Protein AF-A0A929Y495-F1 (afdb_monomer_lite)

Sequence (264 aa):
VLLEKIEQAVKLIRSKGIGIYFCTQNPADIPPQVLAQLSNRVEHGLRAYTPAEQKAVKAAAEAFRENPSFDTRTTILNLGVGEAVVSFLGEDGIPQIAQKIKVLPPQSSFTAATEEDRLSAAKNSLLYQKYITPVDPDSAYEFLERMGLEKSKQQEELEREKAAQKQQEAEEKVRAAEEKRLEAQRQKAEEKARQAAERELQKEKTAKDRANARAIKSVGNSAAGTIGRELGKAAGSSFGTFGKRLGGNVGASLARGILGTLFK

pLDDT: mean 77.6, std 20.88, range [29.47, 96.31]

Radius of gyration: 52.97 Å; chains: 1; bounding box: 92×70×146 Å

Structure (mmCIF, N/CA/C/O backbone):
data_AF-A0A929Y495-F1
#
_entry.id   AF-A0A929Y495-F1
#
loop_
_atom_site.group_PDB
_atom_site.id
_atom_site.type_symbol
_atom_site.label_atom_id
_atom_site.label_alt_id
_atom_site.label_comp_id
_atom_site.label_asym_id
_atom_site.label_entity_id
_atom_site.label_seq_id
_atom_site.pdbx_PDB_ins_code
_atom_site.Cartn_x
_atom_site.Cartn_y
_atom_site.Cartn_z
_atom_site.occupancy
_atom_site.B_iso_or_equiv
_atom_site.auth_seq_id
_atom_site.auth_comp_id
_atom_site.auth_asym_id
_atom_site.auth_atom_id
_atom_site.pdbx_PDB_model_num
ATOM 1 N N . VAL A 1 1 ? 4.329 -8.466 11.800 1.00 77.19 1 VAL A N 1
ATOM 2 C CA . VAL A 1 1 ? 2.967 -7.877 11.837 1.00 77.19 1 VAL A CA 1
ATOM 3 C C . VAL A 1 1 ? 2.633 -7.003 10.626 1.00 77.19 1 VAL A C 1
ATOM 5 O O . VAL A 1 1 ? 1.749 -7.392 9.880 1.00 77.19 1 VAL A O 1
ATOM 8 N N . LEU A 1 2 ? 3.270 -5.840 10.388 1.00 81.94 2 LEU A N 1
ATOM 9 C CA . LEU A 1 2 ? 2.890 -4.981 9.241 1.00 81.94 2 LEU A CA 1
ATOM 10 C C . LEU A 1 2 ? 3.215 -5.627 7.885 1.00 81.94 2 LEU A C 1
ATOM 12 O O . LEU A 1 2 ? 2.344 -5.704 7.025 1.00 81.94 2 LEU A O 1
ATOM 16 N N . LEU A 1 3 ? 4.442 -6.133 7.724 1.00 80.44 3 LEU A N 1
ATOM 17 C CA . LEU A 1 3 ? 4.891 -6.772 6.482 1.00 80.44 3 LEU A CA 1
ATOM 18 C C . LEU A 1 3 ? 3.999 -7.969 6.100 1.00 80.44 3 LEU A C 1
ATOM 20 O O . LEU A 1 3 ? 3.525 -8.058 4.975 1.00 80.44 3 LEU A O 1
ATOM 24 N N . GLU A 1 4 ? 3.680 -8.824 7.075 1.00 85.44 4 GLU A N 1
ATOM 25 C CA . GLU A 1 4 ? 2.782 -9.978 6.905 1.00 85.44 4 GLU A CA 1
ATOM 26 C C . GLU A 1 4 ? 1.374 -9.556 6.467 1.00 85.44 4 GLU A C 1
ATOM 28 O O . GLU A 1 4 ? 0.773 -10.191 5.602 1.00 85.44 4 GLU A O 1
ATOM 33 N N . LYS A 1 5 ? 0.846 -8.455 7.021 1.00 84.19 5 LYS A N 1
ATOM 34 C CA . LYS A 1 5 ? -0.453 -7.908 6.608 1.00 84.19 5 LYS A CA 1
ATOM 35 C C . LYS A 1 5 ? -0.418 -7.371 5.178 1.00 84.19 5 LYS A C 1
ATOM 37 O O . LYS A 1 5 ? -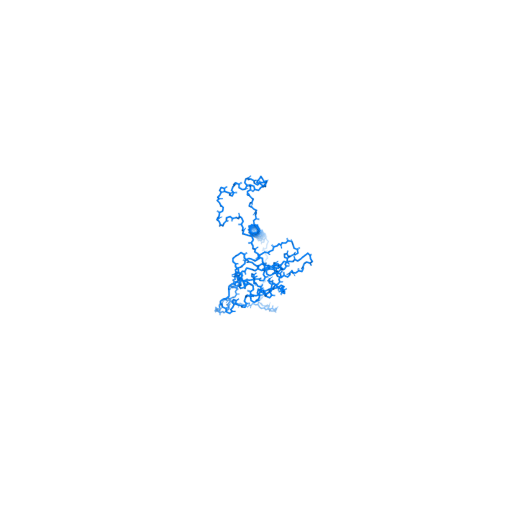1.386 -7.572 4.450 1.00 84.19 5 LYS A O 1
ATOM 42 N N . ILE A 1 6 ? 0.674 -6.723 4.765 1.00 81.88 6 ILE A N 1
ATOM 43 C CA . ILE A 1 6 ? 0.858 -6.254 3.381 1.00 81.88 6 ILE A CA 1
ATOM 44 C C . ILE A 1 6 ? 0.903 -7.451 2.426 1.00 81.88 6 ILE A C 1
ATOM 46 O O . ILE A 1 6 ? 0.181 -7.465 1.432 1.00 81.88 6 ILE A O 1
ATOM 50 N N . GLU A 1 7 ? 1.676 -8.488 2.749 1.00 83.75 7 GLU A N 1
ATOM 51 C CA . GLU A 1 7 ? 1.724 -9.719 1.952 1.00 83.75 7 GLU A CA 1
ATOM 52 C C . GLU A 1 7 ? 0.348 -10.388 1.836 1.00 83.75 7 GLU A C 1
ATOM 54 O O . GLU A 1 7 ? -0.057 -10.810 0.750 1.00 83.75 7 GLU A O 1
ATOM 59 N N . GLN A 1 8 ? -0.393 -10.470 2.944 1.00 84.44 8 GLN A N 1
ATOM 60 C CA . GLN A 1 8 ? -1.742 -11.027 2.957 1.00 84.44 8 GLN A CA 1
ATOM 61 C C . GLN A 1 8 ? -2.707 -10.185 2.112 1.00 84.44 8 GLN A C 1
ATOM 63 O O . GLN A 1 8 ? -3.488 -10.743 1.340 1.00 84.44 8 GLN A O 1
ATOM 68 N N . ALA A 1 9 ? -2.633 -8.855 2.211 1.00 83.75 9 ALA A N 1
ATOM 69 C CA . ALA A 1 9 ? -3.447 -7.952 1.408 1.00 83.75 9 ALA A CA 1
ATOM 70 C C . ALA A 1 9 ? -3.174 -8.146 -0.090 1.00 83.75 9 ALA A C 1
ATOM 72 O O . ALA A 1 9 ? -4.116 -8.380 -0.844 1.00 83.75 9 ALA A O 1
ATOM 73 N N . VAL A 1 10 ? -1.902 -8.158 -0.509 1.00 84.44 10 VAL A N 1
ATOM 74 C CA . VAL A 1 10 ? -1.503 -8.339 -1.918 1.00 84.44 10 VAL A CA 1
ATOM 75 C C . VAL A 1 10 ? -2.006 -9.666 -2.500 1.00 84.44 10 VAL A C 1
ATOM 77 O O . VAL A 1 10 ? -2.405 -9.720 -3.662 1.00 84.44 10 VAL A O 1
ATOM 80 N N . LYS A 1 11 ? -2.066 -10.735 -1.699 1.00 81.50 11 LYS A N 1
ATOM 81 C CA . LYS A 1 11 ? -2.622 -12.025 -2.144 1.00 81.50 11 LYS A CA 1
ATOM 82 C C . LYS A 1 11 ? -4.143 -11.990 -2.334 1.00 81.50 11 LYS A C 1
ATOM 84 O O . LYS A 1 11 ? -4.659 -12.614 -3.258 1.00 81.50 11 LYS A O 1
ATOM 89 N N . LEU A 1 12 ? -4.874 -11.279 -1.475 1.00 83.75 12 LEU A N 1
ATOM 90 C CA . LEU A 1 12 ? -6.343 -11.295 -1.467 1.00 83.75 12 LEU A CA 1
ATOM 91 C C . LEU A 1 12 ? -6.966 -10.377 -2.531 1.00 83.75 12 LEU A C 1
ATOM 93 O O . LEU A 1 12 ? -7.969 -10.739 -3.154 1.00 83.75 12 LEU A O 1
ATOM 97 N N . ILE A 1 13 ? -6.366 -9.210 -2.766 1.00 84.56 13 ILE A N 1
ATOM 98 C CA . ILE A 1 13 ? -6.897 -8.150 -3.644 1.00 84.56 13 ILE A CA 1
ATOM 99 C C . ILE A 1 13 ? -7.088 -8.563 -5.104 1.00 84.56 13 ILE A C 1
ATOM 101 O O . ILE A 1 13 ? -7.997 -8.049 -5.757 1.00 84.56 13 ILE A O 1
ATOM 105 N N . ARG A 1 14 ? -6.291 -9.512 -5.622 1.00 76.31 14 ARG A N 1
ATOM 106 C CA . ARG A 1 14 ? -6.354 -9.915 -7.036 1.00 76.31 14 ARG A CA 1
ATOM 107 C C . ARG A 1 14 ? -7.740 -10.452 -7.398 1.00 76.31 14 ARG A C 1
ATOM 109 O O . ARG A 1 14 ? -8.254 -10.168 -8.471 1.00 76.31 14 ARG A O 1
ATOM 116 N N . SER A 1 15 ? -8.375 -11.161 -6.465 1.00 80.94 15 SER A N 1
ATOM 117 C CA . SER A 1 15 ? -9.733 -11.703 -6.614 1.00 80.94 15 SER A CA 1
ATOM 118 C C . SER A 1 15 ? -10.851 -10.661 -6.472 1.00 80.94 15 SER A C 1
ATOM 120 O O . SER A 1 15 ? -12.016 -10.972 -6.706 1.00 80.94 15 SER A O 1
ATOM 122 N N . LYS A 1 16 ? -10.517 -9.434 -6.054 1.00 85.62 16 LYS A N 1
ATOM 123 C CA . LYS A 1 16 ? -11.471 -8.357 -5.748 1.00 85.62 16 LYS A CA 1
ATOM 124 C C . LYS A 1 16 ? -11.493 -7.247 -6.798 1.00 85.62 16 LYS A C 1
ATOM 126 O O . LYS A 1 16 ? -12.216 -6.277 -6.616 1.00 85.62 16 LYS A O 1
ATOM 131 N N . GLY A 1 17 ? -10.715 -7.379 -7.877 1.00 83.44 17 GLY A N 1
ATOM 132 C CA . GLY A 1 17 ? -10.637 -6.364 -8.933 1.00 83.44 17 GLY A CA 1
ATOM 133 C C . GLY A 1 17 ? -9.934 -5.074 -8.500 1.00 83.44 17 GLY A C 1
ATOM 134 O O . GLY A 1 17 ? -10.169 -4.025 -9.088 1.00 83.44 17 GLY A O 1
ATOM 135 N N . ILE A 1 18 ? -9.089 -5.135 -7.465 1.00 87.19 18 ILE A N 1
ATOM 136 C CA . ILE A 1 18 ? -8.342 -3.983 -6.949 1.00 87.19 18 ILE A CA 1
ATOM 137 C C . ILE A 1 18 ? -6.917 -4.024 -7.512 1.00 87.19 18 ILE A C 1
ATOM 139 O O . ILE A 1 18 ? -6.210 -5.018 -7.340 1.00 87.19 18 ILE A O 1
ATOM 143 N N . GLY A 1 19 ? -6.492 -2.937 -8.162 1.00 86.38 19 GLY A N 1
ATOM 144 C CA . GLY A 1 19 ? -5.114 -2.745 -8.620 1.00 86.38 19 GLY A CA 1
ATOM 145 C C . GLY A 1 19 ? -4.241 -2.101 -7.542 1.00 86.38 19 GLY A C 1
ATOM 146 O O . GLY A 1 19 ? -4.662 -1.139 -6.904 1.00 86.38 19 GLY A O 1
ATOM 147 N N . ILE A 1 20 ? -3.022 -2.614 -7.352 1.00 87.38 20 ILE A N 1
ATOM 148 C CA . ILE A 1 20 ? -2.002 -2.001 -6.489 1.00 87.38 20 ILE A CA 1
ATOM 149 C C . ILE A 1 20 ? -0.756 -1.694 -7.308 1.00 87.38 20 ILE A C 1
ATOM 151 O O . ILE A 1 20 ? -0.296 -2.523 -8.093 1.00 87.38 20 ILE A O 1
ATOM 155 N N . TYR A 1 21 ? -0.200 -0.510 -7.065 1.00 90.50 21 TYR A N 1
ATOM 156 C CA . TYR A 1 21 ? 1.034 -0.026 -7.664 1.00 90.50 21 TYR A CA 1
ATOM 157 C C . TYR A 1 21 ? 2.022 0.290 -6.544 1.00 90.50 21 TYR A C 1
ATOM 159 O O . TYR A 1 21 ? 1.702 1.048 -5.628 1.00 90.50 21 TYR A O 1
ATOM 167 N N . PHE A 1 22 ? 3.213 -0.299 -6.614 1.00 90.38 22 PHE A N 1
ATOM 168 C CA . PHE A 1 22 ? 4.321 0.036 -5.726 1.00 90.38 22 PHE A CA 1
ATOM 169 C C . PHE A 1 22 ? 5.281 0.954 -6.477 1.00 90.38 22 PHE A C 1
ATOM 171 O O . PHE A 1 22 ? 5.864 0.549 -7.479 1.00 90.38 22 PHE A O 1
ATOM 178 N N . CYS A 1 23 ? 5.437 2.182 -5.986 1.00 92.00 23 CYS A N 1
ATOM 179 C CA . CYS A 1 23 ? 6.340 3.177 -6.554 1.00 92.00 23 CYS A CA 1
ATOM 180 C C . CYS A 1 23 ? 7.475 3.431 -5.558 1.00 92.00 23 CYS A C 1
ATOM 182 O O . CYS A 1 23 ? 7.245 4.022 -4.505 1.00 92.00 23 CYS A O 1
ATOM 184 N N . THR A 1 24 ? 8.686 2.975 -5.880 1.00 89.88 24 THR A N 1
ATOM 185 C CA . THR A 1 24 ? 9.890 3.171 -5.058 1.00 89.88 24 THR A CA 1
ATOM 186 C C . THR A 1 24 ? 11.088 3.560 -5.927 1.00 89.88 24 THR A C 1
ATOM 188 O O . THR A 1 24 ? 11.110 3.283 -7.123 1.00 89.88 24 THR A O 1
ATOM 191 N N . GLN A 1 25 ? 12.076 4.214 -5.313 1.00 86.06 25 GLN A N 1
ATOM 192 C CA . GLN A 1 25 ? 13.385 4.485 -5.908 1.00 86.06 25 GLN A CA 1
ATOM 193 C C . GLN A 1 25 ? 14.343 3.293 -5.786 1.00 86.06 25 GLN A C 1
ATOM 195 O O . GLN A 1 25 ? 15.297 3.198 -6.553 1.00 86.06 25 GLN A O 1
ATOM 200 N N . ASN A 1 26 ? 14.117 2.399 -4.816 1.00 82.44 26 ASN A N 1
ATOM 201 C CA . ASN A 1 26 ? 14.970 1.244 -4.575 1.00 82.44 26 ASN A CA 1
ATOM 202 C C . ASN A 1 26 ? 14.143 -0.048 -4.634 1.00 82.44 26 ASN A C 1
ATOM 204 O O . ASN A 1 26 ? 13.275 -0.254 -3.782 1.00 82.44 26 ASN A O 1
ATOM 208 N N . PRO A 1 27 ? 14.422 -0.967 -5.576 1.00 78.38 27 PRO A N 1
ATOM 209 C CA . PRO A 1 27 ? 13.677 -2.220 -5.681 1.00 78.38 27 PRO A CA 1
ATOM 210 C C . PRO A 1 27 ? 13.784 -3.095 -4.420 1.00 78.38 27 PRO A C 1
ATOM 212 O O . PRO A 1 27 ? 12.907 -3.923 -4.184 1.00 78.38 27 PRO A O 1
ATOM 215 N N . ALA A 1 28 ? 14.812 -2.900 -3.582 1.00 81.06 28 ALA A N 1
ATOM 216 C CA . ALA A 1 28 ? 14.967 -3.617 -2.316 1.00 81.06 28 ALA A CA 1
ATOM 217 C C . ALA A 1 28 ? 13.917 -3.243 -1.250 1.00 81.06 28 ALA A C 1
ATOM 219 O O . ALA A 1 28 ? 13.758 -3.983 -0.279 1.00 81.06 28 ALA A O 1
ATOM 220 N N . ASP A 1 29 ? 13.189 -2.136 -1.425 1.00 84.62 29 ASP A N 1
ATOM 221 C CA . ASP A 1 29 ? 12.143 -1.711 -0.487 1.00 84.62 29 ASP A CA 1
ATOM 222 C C . ASP A 1 29 ? 10.889 -2.599 -0.567 1.00 84.62 29 ASP A C 1
ATOM 224 O O . ASP A 1 29 ? 10.062 -2.605 0.347 1.00 84.62 29 ASP A O 1
ATOM 228 N N . ILE A 1 30 ? 10.730 -3.357 -1.658 1.00 84.88 30 ILE A N 1
ATOM 229 C CA . ILE A 1 30 ? 9.596 -4.258 -1.866 1.00 84.88 30 ILE A CA 1
ATOM 230 C C . ILE A 1 30 ? 10.016 -5.681 -1.470 1.00 84.88 30 ILE A C 1
ATOM 232 O O . ILE A 1 30 ? 10.945 -6.233 -2.064 1.00 84.88 30 ILE A O 1
ATOM 236 N N . PRO A 1 31 ? 9.316 -6.330 -0.519 1.00 84.38 31 PRO A N 1
ATOM 237 C CA . PRO A 1 31 ? 9.623 -7.700 -0.128 1.00 84.38 31 PRO A CA 1
ATOM 238 C C . PRO A 1 31 ? 9.569 -8.667 -1.321 1.00 84.38 31 PRO A C 1
ATOM 240 O O . PRO A 1 31 ? 8.630 -8.584 -2.122 1.00 84.38 31 PRO A O 1
ATOM 243 N N . PRO A 1 32 ? 10.495 -9.639 -1.429 1.00 82.19 32 PRO A N 1
ATOM 244 C CA . PRO A 1 32 ? 10.521 -10.596 -2.538 1.00 82.19 32 PRO A CA 1
ATOM 245 C C . PRO A 1 32 ? 9.198 -11.346 -2.742 1.00 82.19 32 PRO A C 1
ATOM 247 O O . PRO A 1 32 ? 8.791 -11.584 -3.877 1.00 82.19 32 PRO A O 1
ATOM 250 N N . GLN A 1 33 ? 8.488 -11.673 -1.655 1.00 83.81 33 GLN A N 1
ATOM 251 C CA . GLN A 1 33 ? 7.184 -12.340 -1.693 1.00 83.81 33 GLN A CA 1
ATOM 252 C C . GLN A 1 33 ? 6.119 -11.491 -2.395 1.00 83.81 33 GLN A C 1
ATOM 254 O O . GLN A 1 33 ? 5.280 -12.033 -3.111 1.00 83.81 33 GLN A O 1
ATOM 259 N N . VAL A 1 34 ? 6.150 -10.171 -2.191 1.00 86.06 34 VAL A N 1
ATOM 260 C CA . VAL A 1 34 ? 5.256 -9.217 -2.859 1.00 86.06 34 VAL A CA 1
ATOM 261 C C . VAL A 1 34 ? 5.702 -9.030 -4.301 1.00 86.06 34 VAL A C 1
ATOM 263 O O . VAL A 1 34 ? 4.885 -9.139 -5.209 1.00 86.06 34 VAL A O 1
ATOM 266 N N . LEU A 1 35 ? 7.002 -8.830 -4.522 1.00 82.19 35 LEU A N 1
ATOM 267 C CA . LEU A 1 35 ? 7.593 -8.621 -5.841 1.00 82.19 35 LEU A CA 1
ATOM 268 C C . LEU A 1 35 ? 7.303 -9.798 -6.787 1.00 82.19 35 LEU A C 1
ATOM 270 O O . LEU A 1 35 ? 7.035 -9.569 -7.962 1.00 82.19 35 LEU A O 1
ATOM 274 N N . ALA A 1 36 ? 7.264 -11.034 -6.282 1.00 81.19 36 ALA A N 1
ATOM 275 C CA . ALA A 1 36 ? 6.882 -12.228 -7.041 1.00 81.19 36 ALA A CA 1
ATOM 276 C C . ALA A 1 36 ? 5.398 -12.267 -7.463 1.00 81.19 36 ALA A C 1
ATOM 278 O O . ALA A 1 36 ? 5.048 -12.983 -8.397 1.00 81.19 36 ALA A O 1
ATOM 279 N N . GLN A 1 37 ? 4.517 -11.516 -6.793 1.00 83.94 37 GLN A N 1
ATOM 280 C CA . GLN A 1 37 ? 3.094 -11.407 -7.148 1.00 83.94 37 GLN A CA 1
ATOM 281 C C . GLN A 1 37 ? 2.817 -10.281 -8.156 1.00 83.94 37 GLN A C 1
ATOM 283 O O . GLN A 1 37 ? 1.715 -10.205 -8.698 1.00 83.94 37 GLN A O 1
ATOM 288 N N . LEU A 1 38 ? 3.793 -9.401 -8.404 1.00 85.50 38 LEU A N 1
ATOM 289 C CA . LEU A 1 38 ? 3.658 -8.281 -9.331 1.00 85.50 38 LEU A CA 1
ATOM 290 C C . LEU A 1 38 ? 4.007 -8.728 -10.751 1.00 85.50 38 LEU A C 1
ATOM 292 O O . LEU A 1 38 ? 5.164 -9.002 -11.077 1.00 85.50 38 LEU A O 1
ATOM 296 N N . SER A 1 39 ? 2.983 -8.794 -11.595 1.00 84.12 39 SER A N 1
ATOM 297 C CA . SER A 1 39 ? 3.103 -9.269 -12.975 1.00 84.12 39 SER A CA 1
ATOM 298 C C . SER A 1 39 ? 3.511 -8.179 -13.966 1.00 84.12 39 SER A C 1
ATOM 300 O O . SER A 1 39 ? 4.093 -8.480 -15.001 1.00 84.12 39 SER A O 1
ATOM 302 N N . ASN A 1 40 ? 3.185 -6.923 -13.653 1.00 91.25 40 ASN A N 1
ATOM 303 C CA . ASN A 1 40 ? 3.514 -5.757 -14.465 1.00 91.25 40 ASN A CA 1
ATOM 304 C C . ASN A 1 40 ? 4.689 -5.021 -13.827 1.00 91.25 40 ASN A C 1
ATOM 306 O O . ASN A 1 40 ? 4.679 -4.773 -12.619 1.00 91.25 40 ASN A O 1
ATOM 310 N N . ARG A 1 41 ? 5.684 -4.663 -14.636 1.00 91.88 41 ARG A N 1
ATOM 311 C CA . ARG A 1 41 ? 6.923 -4.036 -14.173 1.00 91.88 41 ARG A CA 1
ATOM 312 C C . ARG A 1 41 ? 7.303 -2.866 -15.060 1.00 91.88 41 ARG A C 1
ATOM 314 O O . ARG A 1 41 ? 7.252 -2.967 -16.286 1.00 91.88 41 ARG A O 1
ATOM 321 N N . VAL A 1 42 ? 7.726 -1.788 -14.411 1.00 94.25 42 VAL A N 1
ATOM 322 C CA . VAL A 1 42 ? 8.289 -0.593 -15.035 1.00 94.25 42 VAL A CA 1
ATOM 323 C C . VAL A 1 42 ? 9.533 -0.228 -14.239 1.00 94.25 42 VAL A C 1
ATOM 325 O O . VAL A 1 42 ? 9.421 0.243 -13.112 1.00 94.25 42 VAL A O 1
ATOM 328 N N . GLU A 1 43 ? 10.704 -0.484 -14.811 1.00 93.81 43 GLU A N 1
ATOM 329 C CA . GLU A 1 43 ? 11.990 -0.218 -14.172 1.00 93.81 43 GLU A CA 1
ATOM 330 C C . GLU A 1 43 ? 12.665 0.964 -14.863 1.00 93.81 43 GLU A C 1
ATOM 332 O O . GLU A 1 43 ? 12.971 0.922 -16.059 1.00 93.81 43 GLU A O 1
ATOM 337 N N . HIS A 1 44 ? 12.884 2.034 -14.108 1.00 94.19 44 HIS A N 1
ATOM 338 C CA . HIS A 1 44 ? 13.667 3.174 -14.564 1.00 94.19 44 HIS A CA 1
ATOM 339 C C . HIS A 1 44 ? 15.167 2.918 -14.381 1.00 94.19 44 HIS A C 1
ATOM 341 O O . HIS A 1 44 ? 15.591 1.894 -13.852 1.00 94.19 44 HIS A O 1
ATOM 347 N N . GLY A 1 45 ? 15.995 3.846 -14.859 1.00 92.25 45 GLY A N 1
ATOM 348 C CA . GLY A 1 45 ? 17.441 3.719 -14.723 1.00 92.25 45 GLY A CA 1
ATOM 349 C C . GLY A 1 45 ? 17.882 3.645 -13.266 1.00 92.25 45 GLY A C 1
ATOM 350 O O . GLY A 1 45 ? 17.700 4.602 -12.515 1.00 92.25 45 GLY A O 1
ATOM 351 N N . LEU A 1 46 ? 18.526 2.539 -12.898 1.00 90.44 46 LEU A N 1
ATOM 352 C CA . LEU A 1 46 ? 19.165 2.375 -11.599 1.00 90.44 46 LEU A CA 1
ATOM 353 C C . LEU A 1 46 ? 20.649 2.712 -11.707 1.00 90.44 46 LEU A C 1
ATOM 355 O O . LEU A 1 46 ? 21.340 2.312 -12.648 1.00 90.44 46 LEU A O 1
ATOM 359 N N . ARG A 1 47 ? 21.161 3.430 -10.709 1.00 88.44 47 ARG A N 1
ATOM 360 C CA . ARG A 1 47 ? 22.595 3.681 -10.561 1.00 88.44 47 ARG A CA 1
ATOM 361 C C . ARG A 1 47 ? 23.140 2.743 -9.495 1.00 88.44 47 ARG A C 1
ATOM 363 O O . ARG A 1 47 ? 22.586 2.666 -8.405 1.00 88.44 47 ARG A O 1
ATOM 370 N N . ALA A 1 48 ? 24.204 2.020 -9.829 1.00 87.38 48 ALA A N 1
ATOM 371 C CA . ALA A 1 48 ? 24.841 1.080 -8.920 1.00 87.38 48 ALA A CA 1
ATOM 372 C C . ALA A 1 48 ? 26.333 1.384 -8.793 1.00 87.38 48 ALA A C 1
ATOM 374 O O . ALA A 1 48 ? 27.121 1.076 -9.687 1.00 87.38 48 ALA A O 1
ATOM 375 N N . TYR A 1 49 ? 26.707 1.968 -7.660 1.00 87.88 49 TYR A N 1
ATOM 376 C CA . TYR A 1 49 ? 28.083 2.289 -7.286 1.00 87.88 49 TYR A CA 1
ATOM 377 C C . TYR A 1 49 ? 28.617 1.314 -6.233 1.00 87.88 49 TYR A C 1
ATOM 379 O O . TYR A 1 49 ? 29.817 1.051 -6.179 1.00 87.88 49 TYR A O 1
ATOM 387 N N . THR A 1 50 ? 27.729 0.734 -5.422 1.00 90.88 50 THR A N 1
ATOM 388 C CA . THR A 1 50 ? 28.077 -0.221 -4.365 1.00 90.88 50 THR A CA 1
ATOM 389 C C . THR A 1 50 ? 27.774 -1.672 -4.765 1.00 90.88 50 THR A C 1
ATOM 391 O O . THR A 1 50 ? 26.894 -1.930 -5.593 1.00 90.88 50 THR A O 1
ATOM 394 N N . PRO A 1 51 ? 28.434 -2.674 -4.149 1.00 90.00 51 PRO A N 1
ATOM 395 C CA . PRO A 1 51 ? 28.114 -4.084 -4.388 1.00 90.00 51 PRO A CA 1
ATOM 396 C C . PRO A 1 51 ? 26.662 -4.455 -4.052 1.00 90.00 51 PRO A C 1
ATOM 398 O O . PRO A 1 51 ? 26.093 -5.349 -4.678 1.00 90.00 51 PRO A O 1
ATOM 401 N N . ALA A 1 52 ? 26.057 -3.786 -3.066 1.00 87.56 52 ALA A N 1
ATOM 402 C CA . ALA A 1 52 ? 24.659 -3.999 -2.700 1.00 87.56 52 ALA A CA 1
ATOM 403 C C . ALA A 1 52 ? 23.717 -3.532 -3.821 1.00 87.56 52 ALA A C 1
ATOM 405 O O . ALA A 1 52 ? 22.842 -4.287 -4.241 1.00 87.56 52 ALA A O 1
ATOM 406 N N . GLU A 1 53 ? 23.958 -2.344 -4.376 1.00 88.00 53 GLU A N 1
ATOM 407 C CA . GLU A 1 53 ? 23.185 -1.820 -5.507 1.00 88.00 53 GLU A CA 1
ATOM 408 C C . GLU A 1 53 ? 23.377 -2.671 -6.766 1.00 88.00 53 GLU A C 1
ATOM 410 O O . GLU A 1 53 ? 22.417 -2.941 -7.480 1.00 88.00 53 GLU A O 1
ATOM 415 N N . GLN A 1 54 ? 24.585 -3.182 -7.027 1.00 89.19 54 GLN A N 1
ATOM 416 C CA . GLN A 1 54 ? 24.811 -4.079 -8.167 1.00 89.19 54 GLN A CA 1
ATOM 417 C C . GLN A 1 54 ? 24.004 -5.380 -8.058 1.00 89.19 54 GLN A C 1
ATOM 419 O O . GLN A 1 54 ? 23.514 -5.886 -9.072 1.00 89.19 54 GLN A O 1
ATOM 424 N N . LYS A 1 55 ? 23.846 -5.920 -6.841 1.00 88.44 55 LYS A N 1
ATOM 425 C CA . LYS A 1 55 ? 22.966 -7.071 -6.586 1.00 88.44 55 LYS A CA 1
ATOM 426 C C . LYS A 1 55 ? 21.499 -6.705 -6.796 1.00 88.44 55 LYS A C 1
ATOM 428 O O . LYS A 1 55 ? 20.779 -7.498 -7.391 1.00 88.44 55 LYS A O 1
ATOM 433 N N . ALA A 1 56 ? 21.079 -5.516 -6.364 1.00 86.25 56 ALA A N 1
ATOM 434 C CA . ALA A 1 56 ? 19.717 -5.029 -6.568 1.00 86.25 56 ALA A CA 1
ATOM 435 C C . ALA A 1 56 ? 19.386 -4.870 -8.063 1.00 86.25 56 ALA A C 1
ATOM 437 O O . ALA A 1 56 ? 18.370 -5.385 -8.516 1.00 86.25 56 ALA A O 1
ATOM 438 N N . VAL A 1 57 ? 20.285 -4.268 -8.852 1.00 90.31 57 VAL A N 1
ATOM 439 C CA . VAL A 1 57 ? 20.129 -4.153 -10.314 1.00 90.31 57 VAL A CA 1
ATOM 440 C C . VAL A 1 57 ? 20.065 -5.524 -10.980 1.00 90.31 57 VAL A C 1
ATOM 442 O O . VAL A 1 57 ? 19.254 -5.738 -11.877 1.00 90.31 57 VAL A O 1
ATOM 445 N N . LYS A 1 58 ? 20.906 -6.471 -10.545 1.00 89.81 58 LYS A N 1
ATOM 446 C CA . LYS A 1 58 ? 20.868 -7.844 -11.058 1.00 89.81 58 LYS A CA 1
ATOM 447 C C . LYS A 1 58 ? 19.514 -8.505 -10.772 1.00 89.81 58 LYS A C 1
ATOM 449 O O . LYS A 1 58 ? 18.909 -9.035 -11.695 1.00 89.81 58 LYS A O 1
ATOM 454 N N . ALA A 1 59 ? 19.031 -8.423 -9.534 1.00 87.81 59 ALA A N 1
ATOM 455 C CA . ALA A 1 59 ? 17.741 -8.988 -9.146 1.00 87.81 59 ALA A CA 1
ATOM 456 C C . ALA A 1 59 ? 16.569 -8.334 -9.900 1.00 87.81 59 ALA A C 1
ATOM 458 O O . ALA A 1 59 ? 15.654 -9.030 -10.332 1.00 87.81 59 ALA A O 1
ATOM 459 N N . ALA A 1 60 ? 16.613 -7.013 -10.104 1.00 87.94 60 ALA A N 1
ATOM 460 C CA . ALA A 1 60 ? 15.617 -6.297 -10.897 1.00 87.94 60 ALA A CA 1
ATOM 461 C C . ALA A 1 60 ? 15.613 -6.778 -12.356 1.00 87.94 60 ALA A C 1
ATOM 463 O O . ALA A 1 60 ? 14.550 -7.056 -12.901 1.00 87.94 60 ALA A O 1
ATOM 464 N N . ALA A 1 61 ? 16.791 -6.948 -12.965 1.00 90.75 61 ALA A N 1
ATOM 465 C CA . ALA A 1 61 ? 16.920 -7.443 -14.333 1.00 90.75 61 ALA A CA 1
ATOM 466 C C . ALA A 1 61 ? 16.419 -8.888 -14.502 1.00 90.75 61 ALA A C 1
ATOM 468 O O . ALA A 1 61 ? 15.717 -9.175 -15.466 1.00 90.75 61 ALA A O 1
ATOM 469 N N . GLU A 1 62 ? 16.732 -9.779 -13.557 1.00 89.19 62 GLU A N 1
ATOM 470 C CA . GLU A 1 62 ? 16.278 -11.182 -13.556 1.00 89.19 62 GLU A CA 1
ATOM 471 C C . GLU A 1 62 ? 14.759 -11.320 -13.358 1.00 89.19 62 GLU A C 1
ATOM 473 O O . GLU A 1 62 ? 14.176 -12.348 -13.696 1.00 89.19 62 GLU A O 1
ATOM 478 N N . ALA A 1 63 ? 14.096 -10.284 -12.838 1.00 86.81 63 ALA A N 1
ATOM 479 C CA . ALA A 1 63 ? 12.644 -10.263 -12.688 1.00 86.81 63 ALA A CA 1
ATOM 480 C C . ALA A 1 63 ? 11.895 -10.002 -14.011 1.00 86.81 63 ALA A C 1
ATOM 482 O O . ALA A 1 63 ? 10.663 -10.084 -14.047 1.00 86.81 63 ALA A O 1
ATOM 483 N N . PHE A 1 64 ? 12.616 -9.677 -15.088 1.00 90.50 64 PHE A N 1
ATOM 484 C CA . PHE A 1 64 ? 12.065 -9.491 -16.423 1.00 90.50 64 PHE A CA 1
ATOM 485 C C . PHE A 1 64 ? 12.212 -10.746 -17.279 1.00 90.50 64 PHE A C 1
ATOM 487 O O . PHE A 1 64 ? 13.163 -11.514 -17.157 1.00 90.50 64 PHE A O 1
ATOM 494 N N . ARG A 1 65 ? 11.285 -10.920 -18.223 1.00 90.31 65 ARG A N 1
ATOM 495 C CA . ARG A 1 65 ? 11.439 -11.927 -19.271 1.00 90.31 65 ARG A CA 1
ATOM 496 C C . ARG A 1 65 ? 12.550 -11.500 -20.227 1.00 90.31 65 ARG A C 1
ATOM 498 O O . ARG A 1 65 ? 12.490 -10.401 -20.780 1.00 90.31 65 ARG A O 1
ATOM 505 N N . GLU A 1 66 ? 13.517 -12.388 -20.431 1.00 91.50 66 GLU A N 1
ATOM 506 C CA . GLU A 1 66 ? 14.685 -12.144 -21.277 1.00 91.50 66 GLU A CA 1
ATOM 507 C C . GLU A 1 66 ? 14.294 -11.667 -22.681 1.00 91.50 66 GLU A C 1
ATOM 509 O O . GLU A 1 66 ? 13.376 -12.202 -23.311 1.00 91.50 66 GLU A O 1
ATOM 514 N N . ASN A 1 67 ? 15.014 -10.657 -23.172 1.00 93.38 67 ASN A N 1
ATOM 515 C CA . ASN A 1 67 ? 14.895 -10.168 -24.538 1.00 93.38 67 ASN A CA 1
ATOM 516 C C . ASN A 1 67 ? 16.166 -10.537 -25.323 1.00 93.38 67 ASN A C 1
ATOM 518 O O . ASN A 1 67 ? 17.242 -10.069 -24.965 1.00 93.38 67 ASN A O 1
ATOM 522 N N . PRO A 1 68 ? 16.069 -11.302 -26.427 1.00 92.75 68 PRO A N 1
ATOM 523 C CA . PRO A 1 68 ? 17.229 -11.623 -27.265 1.00 92.75 68 PRO A CA 1
ATOM 524 C C . PRO A 1 68 ? 17.926 -10.400 -27.884 1.00 92.75 68 PRO A C 1
ATOM 526 O O . PRO A 1 68 ? 19.078 -10.484 -28.294 1.00 92.75 68 PRO A O 1
ATOM 529 N N . SER A 1 69 ? 17.226 -9.269 -27.980 1.00 93.88 69 SER A N 1
ATOM 530 C CA . SER A 1 69 ? 17.708 -8.054 -28.645 1.00 93.88 69 SER A CA 1
ATOM 531 C C . SER A 1 69 ? 18.621 -7.203 -27.759 1.00 93.88 69 SER A C 1
ATOM 533 O O . SER A 1 69 ? 19.357 -6.370 -28.285 1.00 93.88 69 SER A O 1
ATOM 535 N N . PHE A 1 70 ? 18.560 -7.354 -26.430 1.00 94.81 70 PHE A N 1
ATOM 536 C CA . PHE A 1 70 ? 19.398 -6.592 -25.501 1.00 94.81 70 PHE A CA 1
ATOM 537 C C . PHE A 1 70 ? 19.531 -7.268 -24.132 1.00 94.81 70 PHE A C 1
ATOM 539 O O . PHE A 1 70 ? 18.602 -7.899 -23.635 1.00 94.81 70 PHE A O 1
ATOM 546 N N . ASP A 1 71 ? 20.663 -7.038 -23.462 1.00 95.38 71 ASP A N 1
ATOM 547 C CA . ASP A 1 71 ? 20.826 -7.437 -22.064 1.00 95.38 71 ASP A CA 1
ATOM 548 C C . ASP A 1 71 ? 20.082 -6.470 -21.131 1.00 95.38 71 ASP A C 1
ATOM 550 O O . ASP A 1 71 ? 20.347 -5.260 -21.112 1.00 95.38 71 ASP A O 1
ATOM 554 N N . THR A 1 72 ? 19.134 -6.998 -20.353 1.00 94.94 72 THR A N 1
ATOM 555 C CA . THR A 1 72 ? 18.263 -6.182 -19.490 1.00 94.94 72 THR A CA 1
ATOM 556 C C . THR A 1 72 ? 19.061 -5.490 -18.388 1.00 94.94 72 THR A C 1
ATOM 558 O O . THR A 1 72 ? 18.833 -4.314 -18.107 1.00 94.94 72 THR A O 1
ATOM 561 N N . ARG A 1 73 ? 20.054 -6.174 -17.810 1.00 94.25 73 ARG A N 1
ATOM 562 C CA . ARG A 1 73 ? 20.882 -5.633 -16.726 1.00 94.25 73 ARG A CA 1
ATOM 563 C C . ARG A 1 73 ? 21.717 -4.444 -17.197 1.00 94.25 73 ARG A C 1
ATOM 565 O O . ARG A 1 73 ? 21.683 -3.384 -16.572 1.00 94.25 73 ARG A O 1
ATOM 572 N N . THR A 1 74 ? 22.445 -4.596 -18.299 1.00 94.31 74 THR A N 1
ATOM 573 C CA . THR A 1 74 ? 23.224 -3.518 -18.916 1.00 94.31 74 THR A CA 1
ATOM 574 C C . THR A 1 74 ? 22.318 -2.385 -19.381 1.00 94.31 74 THR A C 1
ATOM 576 O O . THR A 1 74 ? 22.680 -1.219 -19.241 1.00 94.31 74 THR A O 1
ATOM 579 N N . THR A 1 75 ? 21.122 -2.698 -19.883 1.00 95.38 75 THR A N 1
ATOM 580 C CA . THR A 1 75 ? 20.156 -1.675 -20.295 1.00 95.38 75 THR A CA 1
ATOM 581 C C . THR A 1 75 ? 19.712 -0.825 -19.113 1.00 95.38 75 THR A C 1
ATOM 583 O O . THR A 1 75 ? 19.842 0.391 -19.201 1.00 95.38 75 THR A O 1
ATOM 586 N N . ILE A 1 76 ? 19.284 -1.435 -18.000 1.00 94.75 76 ILE A N 1
ATOM 587 C CA . ILE A 1 76 ? 18.849 -0.723 -16.783 1.00 94.75 76 ILE A CA 1
ATOM 588 C C . ILE A 1 76 ? 19.932 0.245 -16.280 1.00 94.75 76 ILE A C 1
ATOM 590 O O . ILE A 1 76 ? 19.622 1.386 -15.943 1.00 94.75 76 ILE A O 1
ATOM 594 N N . LEU A 1 77 ? 21.207 -0.164 -16.293 1.00 94.00 77 LEU A N 1
ATOM 595 C CA . LEU A 1 77 ? 22.328 0.694 -15.879 1.00 94.00 77 LEU A CA 1
ATOM 596 C C . LEU A 1 77 ? 22.534 1.910 -16.792 1.00 94.00 77 LEU A C 1
ATOM 598 O O . LEU A 1 77 ? 22.976 2.960 -16.326 1.00 94.00 77 LEU A O 1
ATOM 602 N N . ASN A 1 78 ? 22.211 1.773 -18.079 1.00 94.25 78 ASN A N 1
ATOM 603 C CA . ASN A 1 78 ? 22.483 2.766 -19.118 1.00 94.25 78 ASN A CA 1
ATOM 604 C C . ASN A 1 78 ? 21.265 3.625 -19.493 1.00 94.25 78 ASN A C 1
ATOM 606 O O . ASN A 1 78 ? 21.376 4.476 -20.375 1.00 94.25 78 ASN A O 1
ATOM 610 N N . LEU A 1 79 ? 20.107 3.428 -18.853 1.00 95.62 79 LEU A N 1
ATOM 611 C CA . LEU A 1 79 ? 18.917 4.239 -19.120 1.00 95.62 79 LEU A CA 1
ATOM 612 C C . LEU A 1 79 ? 19.156 5.721 -18.779 1.00 95.62 79 LEU A C 1
ATOM 614 O O . LEU A 1 79 ? 19.750 6.074 -17.746 1.00 95.62 79 LEU A O 1
ATOM 618 N N . GLY A 1 80 ? 18.660 6.585 -19.664 1.00 92.06 80 GLY A N 1
ATOM 619 C CA . GLY A 1 80 ? 18.565 8.027 -19.448 1.00 92.06 80 GLY A CA 1
ATOM 620 C C . GLY A 1 80 ? 17.302 8.440 -18.684 1.00 92.06 80 GLY A C 1
ATOM 621 O O . GLY A 1 80 ? 16.429 7.626 -18.382 1.00 92.06 80 GLY A O 1
ATOM 622 N N . VAL A 1 81 ? 17.187 9.739 -18.389 1.00 90.12 81 VAL A N 1
ATOM 623 C CA . VAL A 1 81 ? 15.962 10.316 -17.812 1.00 90.12 81 VAL A CA 1
ATOM 624 C C . VAL A 1 81 ? 14.812 10.159 -18.808 1.00 90.12 81 VAL A C 1
ATOM 626 O O . VAL A 1 81 ? 14.962 10.471 -19.987 1.00 90.12 81 VAL A O 1
ATOM 629 N N . GLY A 1 82 ? 13.667 9.670 -18.329 1.00 90.94 82 GLY A N 1
ATOM 630 C CA . GLY A 1 82 ? 12.499 9.402 -19.171 1.00 90.94 82 GLY A CA 1
ATOM 631 C C . GLY A 1 82 ? 12.586 8.102 -19.975 1.00 90.94 82 GLY A C 1
ATOM 632 O O . GLY A 1 82 ? 11.710 7.848 -20.793 1.00 90.94 82 GLY A O 1
ATOM 633 N N . GLU A 1 83 ? 13.598 7.260 -19.756 1.00 95.62 83 GLU A N 1
ATOM 634 C CA . GLU A 1 83 ? 13.646 5.904 -20.311 1.00 95.62 83 GLU A CA 1
ATOM 635 C C . GLU A 1 83 ? 13.303 4.859 -19.236 1.00 95.62 83 GLU A C 1
ATOM 637 O O . GLU A 1 83 ? 13.510 5.085 -18.037 1.00 95.62 83 GLU A O 1
ATOM 642 N N . ALA A 1 84 ? 12.760 3.718 -19.664 1.00 96.25 84 ALA A N 1
ATOM 643 C CA . ALA A 1 84 ? 12.428 2.596 -18.789 1.00 96.25 84 ALA A CA 1
ATOM 644 C C . ALA A 1 84 ? 12.528 1.253 -19.526 1.00 96.25 84 ALA A C 1
ATOM 646 O O . ALA A 1 84 ? 12.396 1.196 -20.751 1.00 96.25 84 ALA A O 1
ATOM 647 N N . VAL A 1 85 ? 12.712 0.171 -18.771 1.00 96.12 85 VAL A N 1
ATOM 648 C CA . VAL A 1 85 ? 12.428 -1.196 -19.220 1.00 96.12 85 VAL A CA 1
ATOM 649 C C . VAL A 1 85 ? 11.069 -1.610 -18.668 1.00 96.12 85 VAL A C 1
ATOM 651 O O . VAL A 1 85 ? 10.808 -1.472 -17.474 1.00 96.12 85 VAL A O 1
ATOM 654 N N . VAL A 1 86 ? 10.194 -2.117 -19.533 1.00 95.31 86 VAL A N 1
ATOM 655 C CA . VAL A 1 86 ? 8.840 -2.532 -19.156 1.00 95.31 86 VAL A CA 1
ATOM 656 C C . VAL A 1 86 ? 8.549 -3.968 -19.552 1.00 95.31 86 VAL A C 1
ATOM 658 O O . VAL A 1 86 ? 9.028 -4.460 -20.572 1.00 95.31 86 VAL A O 1
ATOM 661 N N . SER A 1 87 ? 7.724 -4.629 -18.749 1.00 94.12 87 SER A N 1
ATOM 662 C CA . SER A 1 87 ? 7.093 -5.903 -19.081 1.00 94.12 87 SER A CA 1
ATOM 663 C C . SER A 1 87 ? 5.691 -5.891 -18.493 1.00 94.12 87 SER A C 1
ATOM 665 O O . SER A 1 87 ? 5.506 -5.665 -17.296 1.00 94.12 87 SER A O 1
ATOM 667 N N . PHE A 1 88 ? 4.704 -6.082 -19.360 1.00 93.81 88 PHE A N 1
ATOM 668 C CA . PHE A 1 88 ? 3.295 -6.139 -18.997 1.00 93.81 88 PHE A CA 1
ATOM 669 C C . PHE A 1 88 ? 2.728 -7.510 -19.345 1.00 93.81 88 PHE A C 1
ATOM 671 O O . PHE A 1 88 ? 3.273 -8.227 -20.188 1.00 93.81 88 PHE A O 1
ATOM 678 N N . LEU A 1 89 ? 1.629 -7.872 -18.692 1.00 91.44 89 LEU A N 1
ATOM 679 C CA . LEU A 1 89 ? 0.864 -9.057 -19.055 1.00 91.44 89 LEU A CA 1
ATOM 680 C C . LEU A 1 89 ? 0.252 -8.911 -20.451 1.00 91.44 89 LEU A C 1
ATOM 682 O O . LEU A 1 89 ? -0.339 -7.880 -20.770 1.00 91.44 89 LEU A O 1
ATOM 686 N N . GLY A 1 90 ? 0.376 -9.965 -21.257 1.00 90.06 90 GLY A N 1
ATOM 687 C CA . GLY A 1 90 ? -0.405 -10.140 -22.475 1.00 90.06 90 GLY A CA 1
ATOM 688 C C . GLY A 1 90 ? -1.865 -10.492 -22.183 1.00 90.06 90 GLY A C 1
ATOM 689 O O . GLY A 1 90 ? -2.268 -10.669 -21.031 1.00 90.06 90 GLY A O 1
ATOM 690 N N . GLU A 1 91 ? -2.661 -10.621 -23.243 1.00 89.56 91 GLU A N 1
ATOM 691 C CA . GLU A 1 91 ? -4.081 -11.011 -23.165 1.00 89.56 91 GLU A CA 1
ATOM 692 C C . GLU A 1 91 ? -4.282 -12.407 -22.557 1.00 89.56 91 GLU A C 1
ATOM 694 O O . GLU A 1 91 ? -5.296 -12.683 -21.921 1.00 89.56 91 GLU A O 1
ATOM 699 N N . ASP A 1 92 ? -3.280 -13.271 -22.700 1.00 89.56 92 ASP A N 1
ATOM 700 C CA . ASP A 1 92 ? -3.195 -14.608 -22.115 1.00 89.56 92 ASP A CA 1
ATOM 701 C C . ASP A 1 92 ? -2.777 -14.605 -20.631 1.00 89.56 92 ASP A C 1
ATOM 703 O O . ASP A 1 92 ? -2.706 -15.659 -19.997 1.00 89.56 92 ASP A O 1
ATOM 707 N N . GLY A 1 93 ? -2.497 -13.432 -20.053 1.00 84.62 93 GLY A N 1
ATOM 708 C CA . GLY A 1 93 ? -2.032 -13.293 -18.677 1.00 84.62 93 GLY A CA 1
ATOM 709 C C . GLY A 1 93 ? -0.572 -13.704 -18.470 1.00 84.62 93 GLY A C 1
ATOM 710 O O . GLY A 1 93 ? -0.155 -13.868 -17.320 1.00 84.62 93 GLY A O 1
ATOM 711 N N . ILE A 1 94 ? 0.210 -13.852 -19.547 1.00 88.12 94 ILE A N 1
ATOM 712 C CA . ILE A 1 94 ? 1.640 -14.175 -19.494 1.00 88.12 94 ILE A CA 1
ATOM 713 C C . ILE A 1 94 ? 2.463 -12.882 -19.625 1.00 88.12 94 ILE A C 1
ATOM 715 O O . ILE A 1 94 ? 2.178 -12.062 -20.500 1.00 88.12 94 ILE A O 1
ATOM 719 N N . PRO A 1 95 ? 3.505 -12.666 -18.798 1.00 88.69 95 PRO A N 1
ATOM 720 C CA . PRO A 1 95 ? 4.403 -11.529 -18.969 1.00 88.69 95 PRO A CA 1
ATOM 721 C C . PRO A 1 95 ? 5.067 -11.516 -20.354 1.00 88.69 95 PRO A C 1
ATOM 723 O O . PRO A 1 95 ? 5.672 -12.500 -20.808 1.00 88.69 95 PRO A O 1
ATOM 726 N N . GLN A 1 96 ? 4.977 -10.374 -21.027 1.00 93.69 96 GLN A N 1
ATOM 727 C CA . GLN A 1 96 ? 5.632 -10.150 -22.307 1.00 93.69 96 GLN A CA 1
ATOM 728 C C . GLN A 1 96 ? 7.140 -9.937 -22.137 1.00 93.69 96 GLN A C 1
ATOM 730 O O . GLN A 1 96 ? 7.638 -9.622 -21.053 1.00 93.69 96 GLN A O 1
ATOM 735 N N . ILE A 1 97 ? 7.875 -10.132 -23.233 1.00 94.25 97 ILE A N 1
ATOM 736 C CA . ILE A 1 97 ? 9.322 -9.893 -23.304 1.00 94.25 97 ILE A CA 1
ATOM 737 C C . ILE A 1 97 ? 9.622 -8.448 -22.893 1.00 94.25 97 ILE A C 1
ATOM 739 O O . ILE A 1 97 ? 8.897 -7.536 -23.289 1.00 94.25 97 ILE A O 1
ATOM 743 N N . ALA A 1 98 ? 10.693 -8.243 -22.124 1.00 95.56 98 ALA A N 1
ATOM 744 C CA . ALA A 1 98 ? 11.109 -6.915 -21.689 1.00 95.56 98 ALA A CA 1
ATOM 745 C C . ALA A 1 98 ? 11.330 -5.973 -22.879 1.00 95.56 98 ALA A C 1
ATOM 747 O O . ALA A 1 98 ? 12.025 -6.327 -23.829 1.00 95.56 98 ALA A O 1
ATOM 748 N N . GLN A 1 99 ? 10.787 -4.761 -22.828 1.00 96.19 99 GLN A N 1
ATOM 749 C CA . GLN A 1 99 ? 10.967 -3.746 -23.867 1.00 96.19 99 GLN A CA 1
ATOM 750 C C . GLN A 1 99 ? 11.611 -2.497 -23.281 1.00 96.19 99 GLN A C 1
ATOM 752 O O . GLN A 1 99 ? 11.204 -2.028 -22.219 1.00 96.19 99 GLN A O 1
ATOM 757 N N . LYS A 1 100 ? 12.587 -1.926 -23.993 1.00 96.31 100 LYS A N 1
ATOM 758 C CA . LYS A 1 100 ? 13.085 -0.581 -23.698 1.00 96.31 100 LYS A CA 1
ATOM 759 C C . LYS A 1 100 ? 12.123 0.439 -24.305 1.00 96.31 100 LYS A C 1
ATOM 761 O O . LYS A 1 100 ? 11.884 0.418 -25.510 1.00 96.31 100 LYS A O 1
ATOM 766 N N . ILE A 1 101 ? 11.622 1.357 -23.487 1.00 95.94 101 ILE A N 1
ATOM 767 C CA . ILE A 1 101 ? 10.691 2.408 -23.905 1.00 95.94 101 ILE A CA 1
ATOM 768 C C . ILE A 1 101 ? 11.173 3.798 -23.484 1.00 95.94 101 ILE A C 1
ATOM 770 O O . ILE A 1 101 ? 12.033 3.950 -22.612 1.00 95.94 101 ILE A O 1
ATOM 774 N N . LYS A 1 102 ? 10.558 4.820 -24.084 1.00 95.44 102 LYS A N 1
ATOM 775 C CA . LYS A 1 102 ? 10.585 6.198 -23.590 1.00 95.44 102 LYS A CA 1
ATOM 776 C C . LYS A 1 102 ? 9.227 6.535 -22.995 1.00 95.44 102 LYS A C 1
ATOM 778 O O . LYS A 1 102 ? 8.198 6.298 -23.623 1.00 95.44 102 LYS A O 1
ATOM 783 N N . VAL A 1 103 ? 9.238 7.074 -21.786 1.00 92.19 103 VAL A N 1
ATOM 784 C CA . VAL A 1 103 ? 8.044 7.513 -21.073 1.00 92.19 103 VAL A CA 1
ATOM 785 C C . VAL A 1 103 ? 7.688 8.910 -21.557 1.00 92.19 103 VAL A C 1
ATOM 787 O O . VAL A 1 103 ? 8.518 9.820 -21.533 1.00 92.19 103 VAL A O 1
ATOM 790 N N . LEU A 1 104 ? 6.450 9.070 -22.020 1.00 91.31 104 LEU A N 1
ATOM 791 C CA . LEU A 1 104 ? 5.928 10.378 -22.390 1.00 91.31 104 LEU A CA 1
ATOM 792 C C . LEU A 1 104 ? 5.889 11.263 -21.131 1.00 91.31 104 LEU A C 1
ATOM 794 O O . LEU A 1 104 ? 5.337 10.824 -20.117 1.00 91.31 104 LEU A O 1
ATOM 798 N N . PRO A 1 105 ? 6.468 12.477 -21.156 1.00 84.94 105 PRO A N 1
ATOM 799 C CA . PRO A 1 105 ? 6.454 13.346 -19.992 1.00 84.94 105 PRO A CA 1
ATOM 800 C C . PRO A 1 105 ? 5.012 13.709 -19.617 1.00 84.94 105 PRO A C 1
ATOM 802 O O . PRO A 1 105 ? 4.166 13.876 -20.504 1.00 84.94 105 PRO A O 1
ATOM 805 N N . PRO A 1 106 ? 4.715 13.843 -18.314 1.00 84.56 106 PRO A N 1
ATOM 806 C CA . PRO A 1 106 ? 3.392 14.247 -17.881 1.00 84.56 106 PRO A CA 1
ATOM 807 C C . PRO A 1 106 ? 3.081 15.649 -18.413 1.00 84.56 106 PRO A C 1
ATOM 809 O O . PRO A 1 106 ? 3.925 16.542 -18.391 1.00 84.56 106 PRO A O 1
ATOM 812 N N . GLN A 1 107 ? 1.843 15.853 -18.856 1.00 85.94 107 GLN A N 1
ATOM 813 C CA . GLN A 1 107 ? 1.334 17.172 -19.250 1.00 85.94 107 GLN A CA 1
ATOM 814 C C . GLN A 1 107 ? 0.838 17.989 -18.041 1.00 85.94 107 GLN A C 1
ATOM 816 O O . GLN A 1 107 ? 0.102 18.959 -18.199 1.00 85.94 107 GLN A O 1
ATOM 821 N N . SER A 1 108 ? 1.210 17.583 -16.825 1.00 83.69 108 SER A N 1
ATOM 822 C CA . SER A 1 108 ? 0.866 18.257 -15.575 1.00 83.69 108 SER A CA 1
ATOM 823 C C . SER A 1 108 ? 2.016 19.131 -15.083 1.00 83.69 108 SER A C 1
ATOM 825 O O . SER A 1 108 ? 3.186 18.820 -15.301 1.00 83.69 108 SER A O 1
ATOM 827 N N . SER A 1 109 ? 1.689 20.184 -14.336 1.00 81.81 109 SER A N 1
ATOM 828 C CA . SER A 1 109 ? 2.697 20.903 -13.557 1.00 81.81 109 SER A CA 1
ATOM 829 C C . SER A 1 109 ? 3.166 20.059 -12.367 1.00 81.81 109 SER A C 1
ATOM 831 O O . SER A 1 109 ? 2.373 19.338 -11.762 1.00 81.81 109 SER A O 1
ATOM 833 N N . PHE A 1 110 ? 4.443 20.182 -12.002 1.00 82.06 110 PHE A N 1
ATOM 834 C CA . PHE A 1 110 ? 4.979 19.652 -10.740 1.00 82.06 110 PHE A CA 1
ATOM 835 C C . PHE A 1 110 ? 4.680 20.566 -9.541 1.00 82.06 110 PHE A C 1
ATOM 837 O O . PHE A 1 110 ? 4.979 20.215 -8.401 1.00 82.06 110 PHE A O 1
ATOM 844 N N . THR A 1 111 ? 4.108 21.748 -9.780 1.00 87.75 111 THR A N 1
ATOM 845 C CA . THR A 1 111 ? 3.687 22.666 -8.719 1.00 87.75 111 THR A CA 1
ATOM 846 C C . THR A 1 111 ? 2.340 22.246 -8.145 1.00 87.75 111 THR A C 1
ATOM 848 O O . THR A 1 111 ? 1.469 21.761 -8.868 1.00 87.75 111 THR A O 1
ATOM 851 N N . ALA A 1 112 ? 2.138 22.487 -6.849 1.00 88.25 112 ALA A N 1
ATOM 852 C CA . ALA A 1 112 ? 0.824 22.326 -6.242 1.00 88.25 112 ALA A CA 1
ATOM 853 C C . ALA A 1 112 ? -0.203 23.200 -6.981 1.00 88.25 112 ALA A C 1
ATOM 855 O O . ALA A 1 112 ? 0.060 24.373 -7.253 1.00 88.25 112 ALA A O 1
ATOM 856 N N . ALA A 1 113 ? -1.361 22.624 -7.307 1.00 89.81 113 ALA A N 1
ATOM 857 C CA . ALA A 1 113 ? -2.463 23.375 -7.897 1.00 89.81 113 ALA A CA 1
ATOM 858 C C . ALA A 1 113 ? -2.932 24.459 -6.920 1.00 89.81 113 ALA A C 1
ATOM 860 O O . ALA A 1 113 ? -3.084 24.181 -5.722 1.00 89.81 113 ALA A O 1
ATOM 861 N N . THR A 1 114 ? -3.180 25.667 -7.427 1.00 93.31 114 THR A N 1
ATOM 862 C CA . THR A 1 114 ? -3.718 26.764 -6.615 1.00 93.31 114 THR A CA 1
ATOM 863 C C . THR A 1 114 ? -5.122 26.417 -6.121 1.00 93.31 114 THR A C 1
ATOM 865 O O . THR A 1 114 ? -5.788 25.518 -6.642 1.00 93.31 114 THR A O 1
ATOM 868 N N . GLU A 1 115 ? -5.589 27.095 -5.075 1.00 92.94 115 GLU A N 1
ATOM 869 C CA . GLU A 1 115 ? -6.962 26.895 -4.610 1.00 92.94 115 GLU A CA 1
ATOM 870 C C . GLU A 1 115 ? -7.985 27.267 -5.691 1.00 92.94 115 GLU A C 1
ATOM 872 O O . GLU A 1 115 ? -8.963 26.542 -5.881 1.00 92.94 115 GLU A O 1
ATOM 877 N N . GLU A 1 116 ? -7.712 28.326 -6.457 1.00 94.06 116 GLU A N 1
ATOM 878 C CA . GLU A 1 116 ? -8.554 28.762 -7.570 1.00 94.06 116 GLU A CA 1
ATOM 879 C C . GLU A 1 116 ? -8.636 27.703 -8.673 1.00 94.06 116 GLU A C 1
ATOM 881 O O . GLU A 1 116 ? -9.741 27.370 -9.110 1.00 94.06 116 GLU A O 1
ATOM 886 N N . ASP A 1 117 ? -7.504 27.111 -9.068 1.00 91.88 117 ASP A N 1
ATOM 887 C CA . ASP A 1 117 ? -7.469 26.051 -10.082 1.00 91.88 117 ASP A CA 1
ATOM 888 C C . ASP A 1 117 ? -8.270 24.827 -9.633 1.00 91.88 117 ASP A C 1
ATOM 890 O O . ASP A 1 117 ? -9.057 24.273 -10.405 1.00 91.88 117 ASP A O 1
ATOM 894 N N . ARG A 1 118 ? -8.122 24.425 -8.363 1.00 90.75 118 ARG A N 1
ATOM 895 C CA . ARG A 1 118 ? -8.871 23.294 -7.792 1.00 90.75 118 ARG A CA 1
ATOM 896 C C . ARG A 1 118 ? -10.371 23.567 -7.774 1.00 90.75 118 ARG A C 1
ATOM 898 O O . ARG A 1 118 ? -11.147 22.706 -8.185 1.00 90.75 118 ARG A O 1
ATOM 905 N N . LEU A 1 119 ? -10.788 24.749 -7.317 1.00 91.19 119 LEU A N 1
ATOM 906 C CA . LEU A 1 119 ? -12.201 25.129 -7.257 1.00 91.19 119 LEU A CA 1
ATOM 907 C C . LEU A 1 119 ? -12.813 25.259 -8.652 1.00 91.19 119 LEU A C 1
ATOM 909 O O . LEU A 1 119 ? -13.942 24.820 -8.861 1.00 91.19 119 LEU A O 1
ATOM 913 N N . SER A 1 120 ? -12.077 25.834 -9.603 1.00 93.25 120 SER A N 1
ATOM 914 C CA . SER A 1 120 ? -12.494 25.951 -11.001 1.00 93.25 120 SER A CA 1
ATOM 915 C C . SER A 1 120 ? -12.663 24.571 -11.640 1.00 93.25 120 SER A C 1
ATOM 917 O O . SER A 1 120 ? -13.731 24.259 -12.168 1.00 93.25 120 SER A O 1
ATOM 919 N N . ALA A 1 121 ? -11.662 23.695 -11.509 1.00 91.44 121 ALA A N 1
ATOM 920 C CA . ALA A 1 121 ? -11.730 22.324 -12.009 1.00 91.44 121 ALA A CA 1
ATOM 921 C C . ALA A 1 121 ? -12.888 21.535 -11.376 1.00 91.44 121 ALA A C 1
ATOM 923 O O . ALA A 1 121 ? -13.619 20.839 -12.082 1.00 91.44 121 ALA A O 1
ATOM 924 N N . ALA A 1 122 ? -13.099 21.682 -10.063 1.00 90.81 122 ALA A N 1
ATOM 925 C CA . ALA A 1 122 ? -14.211 21.050 -9.365 1.00 90.81 122 ALA A CA 1
ATOM 926 C C . ALA A 1 122 ? -15.565 21.553 -9.886 1.00 90.81 122 ALA A C 1
ATOM 928 O O . ALA A 1 122 ? -16.406 20.731 -10.232 1.00 90.81 122 ALA A O 1
ATOM 929 N N . LYS A 1 123 ? -15.762 22.875 -9.997 1.00 92.06 123 LYS A N 1
ATOM 930 C CA . LYS A 1 123 ? -17.013 23.499 -10.474 1.00 92.06 123 LYS A CA 1
ATOM 931 C C . LYS A 1 123 ? -17.351 23.147 -11.920 1.00 92.06 123 LYS A C 1
ATOM 933 O O . LYS A 1 123 ? -18.524 22.997 -12.246 1.00 92.06 123 LYS A O 1
ATOM 938 N N . ASN A 1 124 ? -16.334 22.998 -12.767 1.00 94.50 124 ASN A N 1
ATOM 939 C CA . ASN A 1 124 ? -16.499 22.637 -14.176 1.00 94.50 124 ASN A CA 1
ATOM 940 C C . ASN A 1 124 ? -16.761 21.137 -14.390 1.00 94.50 124 ASN A C 1
ATOM 942 O O . ASN A 1 124 ? -17.087 20.719 -15.501 1.00 94.50 124 ASN A O 1
ATOM 946 N N . SER A 1 125 ? -16.626 20.311 -13.351 1.00 94.25 125 SER A N 1
ATOM 947 C CA . SER A 1 125 ? -16.939 18.889 -13.437 1.00 94.25 125 SER A CA 1
ATOM 948 C C . SER A 1 125 ? -18.449 18.662 -13.506 1.00 94.25 125 SER A C 1
ATOM 950 O O . SER A 1 125 ? -19.207 19.177 -12.687 1.00 94.25 125 SER A O 1
ATOM 952 N N . LEU A 1 126 ? -18.893 17.780 -14.406 1.00 93.75 126 LEU A N 1
ATOM 953 C CA . LEU A 1 126 ? -20.285 17.299 -14.445 1.00 93.75 126 LEU A CA 1
ATOM 954 C C . LEU A 1 126 ? -20.724 16.659 -13.118 1.00 93.75 126 LEU A C 1
ATOM 956 O O . LEU A 1 126 ? -21.911 16.582 -12.813 1.00 93.75 126 LEU A O 1
ATOM 960 N N . LEU A 1 127 ? -19.760 16.195 -12.323 1.00 92.44 127 LEU A N 1
ATOM 961 C CA . LEU A 1 127 ? -19.994 15.563 -11.034 1.00 92.44 127 LEU A CA 1
ATOM 962 C C . LEU A 1 127 ? -20.098 16.574 -9.881 1.00 92.44 127 LEU A C 1
ATOM 964 O O . LEU A 1 127 ? -20.403 16.172 -8.759 1.00 92.44 127 LEU A O 1
ATOM 968 N N . TYR A 1 128 ? -19.881 17.868 -10.135 1.00 92.38 128 TYR A N 1
ATOM 969 C CA . TYR A 1 128 ? -19.850 18.899 -9.098 1.00 92.38 128 TYR A CA 1
ATOM 970 C C . TYR A 1 128 ? -21.119 18.905 -8.248 1.00 92.38 128 TYR A C 1
ATOM 972 O O . TYR A 1 128 ? -21.039 18.799 -7.032 1.00 92.38 128 TYR A O 1
ATOM 980 N N . GLN A 1 129 ? -22.297 18.921 -8.876 1.00 90.56 129 GLN A N 1
ATOM 981 C CA . GLN A 1 129 ? -23.575 18.938 -8.153 1.00 90.56 129 GLN A CA 1
ATOM 982 C C . GLN A 1 129 ? -23.756 17.730 -7.224 1.00 90.56 129 GLN A C 1
ATOM 984 O O . GLN A 1 129 ? -24.414 17.843 -6.196 1.00 90.56 129 GLN A O 1
ATOM 989 N N . LYS A 1 130 ? -23.163 16.581 -7.573 1.00 89.94 130 LYS A N 1
ATOM 990 C CA . LYS A 1 130 ? -23.260 15.353 -6.780 1.00 89.94 130 LYS A CA 1
ATOM 991 C C . LYS A 1 130 ? -22.279 15.328 -5.606 1.00 89.94 130 LYS A C 1
ATOM 993 O O . LYS A 1 130 ? -22.628 14.791 -4.562 1.00 89.94 130 LYS A O 1
ATOM 998 N N . TYR A 1 131 ? -21.069 15.863 -5.781 1.00 89.50 131 TYR A N 1
ATOM 999 C CA . TYR A 1 131 ? -19.975 15.731 -4.804 1.00 89.50 131 TYR A CA 1
ATOM 1000 C C . TYR A 1 131 ? -19.537 17.049 -4.150 1.00 89.50 131 TYR A C 1
ATOM 1002 O O . TYR A 1 131 ? -18.568 17.052 -3.399 1.00 89.50 131 TYR A O 1
ATOM 1010 N N . ILE A 1 132 ? -20.216 18.169 -4.417 1.00 89.38 132 ILE A N 1
ATOM 1011 C CA . ILE A 1 132 ? -19.902 19.462 -3.789 1.00 89.38 132 ILE A CA 1
ATOM 1012 C C . ILE A 1 132 ? -20.071 19.414 -2.271 1.00 89.38 132 ILE A C 1
ATOM 1014 O O . ILE A 1 132 ? -19.288 20.020 -1.545 1.00 89.38 132 ILE A O 1
ATOM 1018 N N . THR A 1 133 ? -21.100 18.717 -1.792 1.00 87.69 133 THR A N 1
ATOM 1019 C CA . THR A 1 133 ? -21.367 18.605 -0.364 1.00 87.69 133 THR A CA 1
ATOM 1020 C C . THR A 1 133 ? -20.406 17.578 0.224 1.00 87.69 133 THR A C 1
ATOM 1022 O O . THR A 1 133 ? -20.509 16.399 -0.126 1.00 87.69 133 THR A O 1
ATOM 1025 N N . PRO A 1 134 ? -19.474 17.990 1.102 1.00 87.00 134 PRO A N 1
ATOM 1026 C CA . PRO A 1 134 ? -18.607 17.041 1.773 1.00 87.00 134 PRO A CA 1
ATOM 1027 C C . PRO A 1 134 ? -19.463 16.133 2.656 1.00 87.00 134 PRO A C 1
ATOM 1029 O O . PRO A 1 134 ? -20.336 16.599 3.389 1.00 87.00 134 PRO A O 1
ATOM 1032 N N . VAL A 1 135 ? -19.211 14.832 2.569 1.00 87.75 135 VAL A N 1
ATOM 1033 C CA . VAL A 1 135 ? -19.795 13.837 3.465 1.00 87.75 135 VAL A CA 1
ATOM 1034 C C . VAL A 1 135 ? -18.655 13.303 4.308 1.00 87.75 135 VAL A C 1
ATOM 1036 O O . VAL A 1 135 ? -17.713 12.734 3.760 1.00 87.75 135 VAL A O 1
ATOM 1039 N N . ASP A 1 136 ? -18.750 13.505 5.615 1.00 85.69 136 ASP A N 1
ATOM 1040 C CA . ASP A 1 136 ? -17.843 12.915 6.593 1.00 85.69 136 ASP A CA 1
ATOM 1041 C C . ASP A 1 136 ? -18.548 11.706 7.227 1.00 85.69 136 ASP A C 1
ATOM 1043 O O . ASP A 1 136 ? -19.454 11.886 8.048 1.00 85.69 136 ASP A O 1
ATOM 1047 N N . PRO A 1 137 ? -18.287 10.476 6.745 1.00 86.69 137 PRO A N 1
ATOM 1048 C CA . PRO A 1 137 ? -18.937 9.289 7.273 1.00 86.69 137 PRO A CA 1
ATOM 1049 C C . PRO A 1 137 ? -18.351 8.918 8.636 1.00 86.69 137 PRO A C 1
ATOM 1051 O O . PRO A 1 137 ? -17.147 9.007 8.846 1.00 86.69 137 PRO A O 1
ATOM 1054 N N . ASP A 1 138 ? -19.206 8.395 9.513 1.00 86.00 138 ASP A N 1
ATOM 1055 C CA . ASP A 1 138 ? -18.805 7.833 10.805 1.00 86.00 138 ASP A CA 1
ATOM 1056 C C . ASP A 1 138 ? -17.719 6.767 10.595 1.00 86.00 138 ASP A C 1
ATOM 1058 O O . ASP A 1 138 ? -17.954 5.733 9.952 1.00 86.00 138 ASP A O 1
ATOM 1062 N N . SER A 1 139 ? -16.504 7.038 11.072 1.00 90.94 139 SER A N 1
ATOM 1063 C CA . SER A 1 139 ? -15.393 6.120 10.862 1.00 90.94 139 SER A CA 1
ATOM 1064 C C . SER A 1 139 ? -15.619 4.831 11.652 1.00 90.94 139 SER A C 1
ATOM 1066 O O . SER A 1 139 ? -16.253 4.808 12.707 1.00 90.94 139 SER A O 1
ATOM 1068 N N . ALA A 1 140 ? -15.051 3.717 11.178 1.00 87.50 140 ALA A N 1
ATOM 1069 C CA . ALA A 1 140 ? -15.142 2.451 11.909 1.00 87.50 140 ALA A CA 1
ATOM 1070 C C . ALA A 1 140 ? -14.595 2.573 13.345 1.00 87.50 140 ALA A C 1
ATOM 1072 O O . ALA A 1 140 ? -15.079 1.894 14.246 1.00 87.50 140 ALA A O 1
ATOM 1073 N N . TYR A 1 141 ? -13.605 3.446 13.555 1.00 83.50 141 TYR A N 1
ATOM 1074 C CA . TYR A 1 141 ? -13.050 3.745 14.870 1.00 83.50 141 TYR A CA 1
ATOM 1075 C C . TYR A 1 141 ? -14.071 4.461 15.767 1.00 83.50 141 TYR A C 1
ATOM 1077 O O . TYR A 1 141 ? -14.360 3.968 16.855 1.00 83.50 141 TYR A O 1
ATOM 1085 N N . GLU A 1 142 ? -14.667 5.556 15.290 1.00 88.00 142 GLU A N 1
ATOM 1086 C CA . GLU A 1 142 ? -15.662 6.342 16.039 1.00 88.00 142 GLU A CA 1
ATOM 1087 C C . GLU A 1 142 ? -16.924 5.530 16.348 1.00 88.00 142 GLU A C 1
ATOM 1089 O O . GLU A 1 142 ? -17.464 5.597 17.456 1.00 88.00 142 GLU A O 1
ATOM 1094 N N . PHE A 1 143 ? -17.361 4.694 15.405 1.00 90.75 143 PHE A N 1
ATOM 1095 C CA . PHE A 1 143 ? -18.468 3.768 15.612 1.00 90.75 143 PHE A CA 1
ATOM 1096 C C . PHE A 1 143 ? -18.168 2.750 16.725 1.00 90.75 143 PHE A C 1
ATOM 1098 O O . PHE A 1 143 ? -18.991 2.525 17.617 1.00 90.75 143 PHE A O 1
ATOM 1105 N N . LEU A 1 144 ? -16.979 2.134 16.704 1.00 88.31 144 LEU A N 1
ATOM 1106 C CA . LEU A 1 144 ? -16.560 1.165 17.722 1.00 88.31 144 LEU A CA 1
ATOM 1107 C C . LEU A 1 144 ? -16.393 1.814 19.099 1.00 88.31 144 LEU A C 1
ATOM 1109 O O . LEU A 1 144 ? -16.785 1.216 20.102 1.00 88.31 144 LEU A O 1
ATOM 1113 N N . GLU A 1 145 ? -15.846 3.026 19.151 1.00 93.12 145 GLU A N 1
ATOM 1114 C CA . GLU A 1 145 ? -15.700 3.799 20.382 1.00 93.12 145 GLU A CA 1
ATOM 1115 C C . GLU A 1 145 ? -17.066 4.113 20.999 1.00 93.12 145 GLU A C 1
ATOM 1117 O O . GLU A 1 145 ? -17.287 3.846 22.183 1.00 93.12 145 GLU A O 1
ATOM 1122 N N . ARG A 1 146 ? -18.028 4.571 20.188 1.00 91.38 146 ARG A N 1
ATOM 1123 C CA . ARG A 1 146 ? -19.405 4.826 20.632 1.00 91.38 146 ARG A CA 1
ATOM 1124 C C . ARG A 1 146 ? -20.074 3.567 21.170 1.00 91.38 146 ARG A C 1
ATOM 1126 O O . ARG A 1 146 ? -20.622 3.601 22.269 1.00 91.38 146 ARG A O 1
ATOM 1133 N N . MET A 1 147 ? -19.959 2.441 20.462 1.00 90.44 147 MET A N 1
ATOM 1134 C CA . MET A 1 147 ? -20.476 1.157 20.949 1.00 90.44 147 MET A CA 1
ATOM 1135 C C . MET A 1 147 ? -19.806 0.712 22.255 1.00 90.44 147 MET A C 1
ATOM 1137 O O . MET A 1 147 ? -20.459 0.120 23.116 1.00 90.44 147 MET A O 1
ATOM 1141 N N . GLY A 1 148 ? -18.504 0.963 22.414 1.00 91.19 148 GLY A N 1
ATOM 1142 C CA . GLY A 1 148 ? -17.780 0.683 23.654 1.00 91.19 148 GLY A CA 1
ATOM 1143 C C . GLY A 1 148 ? -18.308 1.514 24.824 1.00 91.19 148 GLY A C 1
ATOM 1144 O O . GLY A 1 148 ? -18.606 0.969 25.887 1.00 91.19 148 GLY A O 1
ATOM 1145 N N . LEU A 1 149 ? -18.497 2.816 24.604 1.00 89.38 149 LEU A N 1
ATOM 1146 C CA . LEU A 1 149 ? -19.045 3.750 25.589 1.00 89.38 149 LEU A CA 1
ATOM 1147 C C . LEU A 1 149 ? -20.495 3.415 25.964 1.00 89.38 149 LEU A C 1
ATOM 1149 O O . LEU A 1 149 ? -20.844 3.448 27.143 1.00 89.38 149 LEU A O 1
ATOM 1153 N N . GLU A 1 150 ? -21.335 3.059 24.992 1.00 89.69 150 GLU A N 1
ATOM 1154 C CA . GLU A 1 150 ? -22.719 2.633 25.230 1.00 89.69 150 GLU A CA 1
ATOM 1155 C C . GLU A 1 150 ? -22.780 1.359 26.073 1.00 89.69 150 GLU A C 1
ATOM 1157 O O . GLU A 1 150 ? -23.529 1.304 27.048 1.00 89.69 150 GLU A O 1
ATOM 1162 N N . LYS A 1 151 ? -21.938 0.363 25.769 1.00 90.62 151 LYS A N 1
ATOM 1163 C CA . 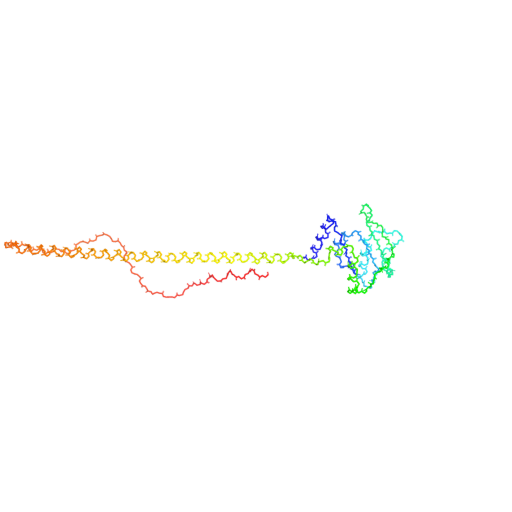LYS A 1 151 ? -21.840 -0.859 26.579 1.00 90.62 151 LYS A CA 1
ATOM 1164 C C . LYS A 1 151 ? -21.368 -0.574 28.001 1.00 90.62 151 LYS A C 1
ATOM 1166 O O . LYS A 1 151 ? -21.919 -1.151 28.935 1.00 90.62 151 LYS A O 1
ATOM 1171 N N . SER A 1 152 ? -20.392 0.319 28.174 1.00 89.81 152 SER A N 1
ATOM 1172 C CA . SER A 1 152 ? -19.914 0.721 29.503 1.00 89.81 152 SER A CA 1
ATOM 1173 C C . SER A 1 152 ? -21.024 1.392 30.312 1.00 89.81 152 SER A C 1
ATOM 1175 O O . SER A 1 152 ? -21.254 1.029 31.461 1.00 89.81 152 SER A O 1
ATOM 1177 N N . LYS A 1 153 ? -21.775 2.319 29.702 1.00 89.94 153 LYS A N 1
ATOM 1178 C CA . LYS A 1 153 ? -22.904 2.992 30.361 1.00 89.94 153 LYS A CA 1
ATOM 1179 C C . LYS A 1 153 ? -24.019 2.020 30.741 1.00 89.94 153 LYS A C 1
ATOM 1181 O O . LYS A 1 153 ? -24.512 2.0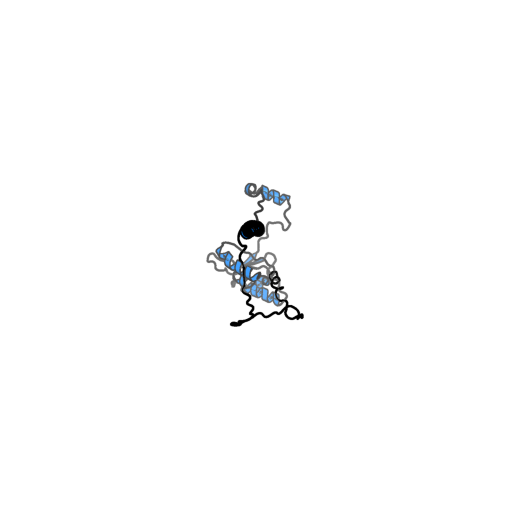85 31.860 1.00 89.94 153 LYS A O 1
ATOM 1186 N N . GLN A 1 154 ? -24.374 1.093 29.849 1.00 88.38 154 GLN A N 1
ATOM 1187 C CA . GLN A 1 154 ? -25.370 0.055 30.138 1.00 88.38 154 GLN A CA 1
ATOM 1188 C C . GLN A 1 154 ? -24.927 -0.861 31.285 1.00 88.38 154 GLN A C 1
ATOM 1190 O O . GLN A 1 154 ? -25.744 -1.244 32.119 1.00 88.38 154 GLN A O 1
ATOM 1195 N N . GLN A 1 155 ? -23.639 -1.207 31.350 1.00 88.44 155 GLN A N 1
ATOM 1196 C CA . GLN A 1 155 ? -23.096 -1.988 32.461 1.00 88.44 155 GLN A CA 1
ATOM 1197 C C . GLN A 1 155 ? -23.161 -1.214 33.779 1.00 88.44 155 GLN A C 1
ATOM 1199 O O . GLN A 1 155 ? -23.633 -1.766 34.770 1.00 88.44 155 GLN A O 1
ATOM 1204 N N . GLU A 1 156 ? -22.766 0.059 33.790 1.00 89.50 156 GLU A N 1
ATOM 1205 C CA . GLU A 1 156 ? -22.859 0.902 34.985 1.00 89.50 156 GLU A CA 1
ATOM 1206 C C . GLU A 1 156 ? -24.302 1.086 35.469 1.00 89.50 156 GLU A C 1
ATOM 1208 O O . GLU A 1 156 ? -24.554 1.060 36.673 1.00 89.50 156 GLU A O 1
ATOM 1213 N N . GLU A 1 157 ? -25.256 1.280 34.559 1.00 90.25 157 GLU A N 1
ATOM 1214 C CA . GLU A 1 157 ? -26.672 1.435 34.898 1.00 90.25 157 GLU A CA 1
ATOM 1215 C C . GLU A 1 157 ? -27.241 0.139 35.486 1.00 90.25 157 GLU A C 1
ATOM 1217 O O . GLU A 1 157 ? -27.829 0.161 36.568 1.00 90.25 157 GLU A O 1
ATOM 1222 N N . LEU A 1 158 ? -26.934 -1.008 34.871 1.00 90.56 158 LEU A N 1
ATOM 1223 C CA . LEU A 1 158 ? -27.307 -2.324 35.391 1.00 90.56 158 LEU A CA 1
ATOM 1224 C C . LEU A 1 158 ? -26.690 -2.597 36.776 1.00 90.56 158 LEU A C 1
ATOM 1226 O O . LEU A 1 158 ? -27.318 -3.217 37.637 1.00 90.56 158 LEU A O 1
ATOM 1230 N N . GLU A 1 159 ? -25.449 -2.168 37.012 1.00 91.19 159 GLU A N 1
ATOM 1231 C CA . GLU A 1 159 ? -24.800 -2.288 38.321 1.00 91.19 159 GLU A CA 1
ATOM 1232 C C . GLU A 1 159 ? -25.445 -1.380 39.373 1.00 91.19 159 GLU A C 1
ATOM 1234 O O . GLU A 1 159 ? -25.654 -1.825 40.506 1.00 91.19 159 GLU A O 1
ATOM 1239 N N . ARG A 1 160 ? -25.826 -0.149 39.009 1.00 90.50 160 ARG A N 1
ATOM 1240 C CA . ARG A 1 160 ? -26.558 0.770 39.896 1.00 90.50 160 ARG A CA 1
ATOM 1241 C C . ARG A 1 160 ? -27.945 0.244 40.238 1.00 90.50 160 ARG A C 1
ATOM 1243 O O . ARG A 1 160 ? -28.316 0.277 41.408 1.00 90.50 160 ARG A O 1
ATOM 1250 N N . GLU A 1 161 ? -28.681 -0.292 39.268 1.00 90.50 161 GLU A N 1
ATOM 1251 C CA . GLU A 1 161 ? -29.987 -0.916 39.505 1.00 90.50 161 GLU A CA 1
ATOM 1252 C C . GLU A 1 161 ? -29.869 -2.118 40.446 1.00 90.50 161 GLU A C 1
ATOM 1254 O O . GLU A 1 161 ? -30.608 -2.218 41.426 1.00 90.50 161 GLU A O 1
ATOM 1259 N N . LYS A 1 162 ? -28.881 -2.995 40.224 1.00 92.25 162 LYS A N 1
ATOM 1260 C CA . LYS A 1 162 ? -28.600 -4.122 41.129 1.00 92.25 162 LYS A CA 1
ATOM 1261 C C . LYS A 1 162 ? -28.201 -3.657 42.528 1.00 92.25 162 LYS A C 1
ATOM 1263 O O . LYS A 1 162 ? -28.565 -4.302 43.511 1.00 92.25 162 LYS A O 1
ATOM 1268 N N . ALA A 1 163 ? -27.435 -2.573 42.643 1.00 90.88 163 ALA A N 1
ATOM 1269 C CA . ALA A 1 163 ? -27.055 -2.004 43.933 1.00 90.88 163 ALA A CA 1
ATOM 1270 C C . ALA A 1 163 ? -28.267 -1.404 44.665 1.00 90.88 163 ALA A C 1
ATOM 1272 O O . ALA A 1 163 ? -28.435 -1.664 45.856 1.00 90.88 163 ALA A O 1
ATOM 1273 N N . ALA A 1 164 ? -29.137 -0.684 43.954 1.00 91.44 164 ALA A N 1
ATOM 1274 C CA . ALA A 1 164 ? -30.369 -0.118 44.498 1.00 91.44 164 ALA A CA 1
ATOM 1275 C C . ALA A 1 164 ? -31.352 -1.212 44.945 1.00 91.44 164 ALA A C 1
ATOM 1277 O O . ALA A 1 164 ? -31.878 -1.140 46.052 1.00 91.44 164 ALA A O 1
ATOM 1278 N N . GLN A 1 165 ? -31.531 -2.273 44.149 1.00 90.31 165 GLN A N 1
ATOM 1279 C CA . GLN A 1 165 ? -32.344 -3.434 44.534 1.00 90.31 165 GLN A CA 1
ATOM 1280 C C . GLN A 1 165 ? -31.791 -4.118 45.788 1.00 90.31 165 GLN A C 1
ATOM 1282 O O . GLN A 1 165 ? -32.538 -4.391 46.723 1.00 90.31 165 GLN A O 1
ATOM 1287 N N . LYS A 1 166 ? -30.469 -4.325 45.873 1.00 90.31 166 LYS A N 1
ATOM 1288 C CA . LYS A 1 166 ? -29.839 -4.886 47.080 1.00 90.31 166 LYS A CA 1
ATOM 1289 C C . LYS A 1 166 ? -30.017 -3.996 48.310 1.00 90.31 166 LYS A C 1
ATOM 1291 O O . LYS A 1 166 ? -30.168 -4.526 49.408 1.00 90.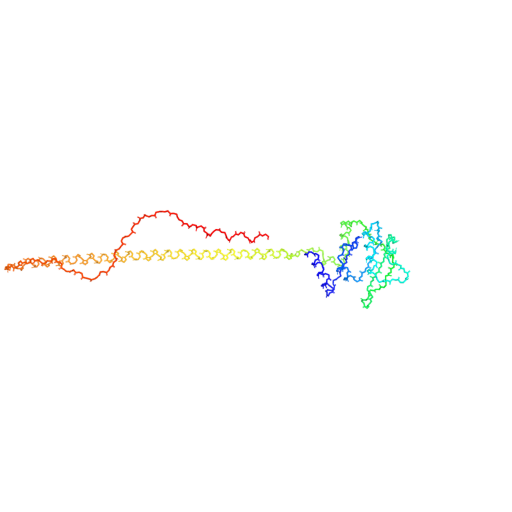31 166 LYS A O 1
ATOM 1296 N N . GLN A 1 167 ? -29.978 -2.673 48.149 1.00 87.62 167 GLN A N 1
ATOM 1297 C CA . GLN A 1 167 ? -30.239 -1.731 49.240 1.00 87.62 167 GLN A CA 1
ATOM 1298 C C . GLN A 1 167 ? -31.698 -1.799 49.695 1.00 87.62 167 GLN A C 1
ATOM 1300 O O . GLN A 1 167 ? -31.938 -1.926 50.891 1.00 87.62 167 GLN A O 1
ATOM 1305 N N . GLN A 1 168 ? -32.653 -1.817 48.764 1.00 88.75 168 GLN A N 1
ATOM 1306 C CA . GLN A 1 168 ? -34.076 -1.964 49.082 1.00 88.75 168 GLN A CA 1
ATOM 1307 C C . GLN A 1 168 ? -34.368 -3.294 49.786 1.00 88.75 168 GLN A C 1
ATOM 1309 O O . GLN A 1 168 ? -35.004 -3.296 50.836 1.00 88.75 168 GLN A O 1
ATOM 1314 N N . GLU A 1 169 ? -33.830 -4.412 49.291 1.00 89.88 169 GLU A N 1
ATOM 1315 C CA . GLU A 1 169 ? -33.965 -5.713 49.957 1.00 89.88 169 GLU A CA 1
ATOM 1316 C C . GLU A 1 169 ? -33.332 -5.725 51.356 1.00 89.88 169 GLU A C 1
ATOM 1318 O O . GLU A 1 169 ? -33.835 -6.387 52.267 1.00 89.88 169 GLU A O 1
ATOM 1323 N N . ALA A 1 170 ? -32.199 -5.041 51.544 1.00 90.94 170 ALA A N 1
ATOM 1324 C CA . ALA A 1 170 ? -31.553 -4.935 52.847 1.00 90.94 170 ALA A CA 1
ATOM 1325 C C . ALA A 1 170 ? -32.393 -4.094 53.817 1.00 90.94 170 ALA A C 1
ATOM 1327 O O . ALA A 1 170 ? -32.589 -4.507 54.960 1.00 90.94 170 ALA A O 1
ATOM 1328 N N . GLU A 1 171 ? -32.931 -2.961 53.367 1.00 89.31 171 GLU A N 1
ATOM 1329 C CA . GLU A 1 171 ? -33.829 -2.115 54.156 1.00 89.31 171 GLU A CA 1
ATOM 1330 C C . GLU A 1 171 ? -35.125 -2.843 54.523 1.00 89.31 171 GLU A C 1
ATOM 1332 O O . GLU A 1 171 ? -35.555 -2.786 55.675 1.00 89.31 171 GLU A O 1
ATOM 1337 N N . GLU A 1 172 ? -35.719 -3.582 53.587 1.00 89.62 172 GLU A N 1
ATOM 1338 C CA . GLU A 1 172 ? -36.928 -4.369 53.827 1.00 89.62 172 GLU A CA 1
ATOM 1339 C C . GLU A 1 172 ? -36.669 -5.500 54.834 1.00 89.62 172 GLU A C 1
ATOM 1341 O O . GLU A 1 172 ? -37.446 -5.693 55.770 1.00 89.62 172 GLU A O 1
ATOM 1346 N N . LYS A 1 173 ? -35.519 -6.185 54.738 1.00 89.75 173 LYS A N 1
ATOM 1347 C CA . LYS A 1 173 ? -35.088 -7.181 55.737 1.00 89.75 173 LYS A CA 1
ATOM 1348 C C . LYS A 1 173 ? -34.873 -6.565 57.118 1.00 89.75 173 LYS A C 1
ATOM 1350 O O . LYS A 1 173 ? -35.228 -7.196 58.115 1.00 89.75 173 LYS A O 1
ATOM 1355 N N . VAL A 1 174 ? -34.306 -5.359 57.195 1.00 91.62 174 VAL A N 1
ATOM 1356 C CA . VAL A 1 174 ? -34.121 -4.638 58.465 1.00 91.62 174 VAL A CA 1
ATOM 1357 C C . VAL A 1 174 ? -35.473 -4.265 59.075 1.00 91.62 174 VAL A C 1
ATOM 1359 O O . VAL A 1 174 ? -35.697 -4.573 60.245 1.00 91.62 174 VAL A O 1
ATOM 1362 N N . ARG A 1 175 ? -36.403 -3.704 58.289 1.00 90.94 175 ARG A N 1
ATOM 1363 C CA . ARG A 1 175 ? -37.762 -3.366 58.753 1.00 90.94 175 ARG A CA 1
ATOM 1364 C C . ARG A 1 175 ? -38.530 -4.602 59.217 1.00 90.94 175 ARG A C 1
ATOM 1366 O O . ARG A 1 175 ? -39.059 -4.610 60.325 1.00 90.94 175 ARG A O 1
ATOM 1373 N N . ALA A 1 176 ? -38.500 -5.686 58.442 1.00 90.75 176 ALA A N 1
ATOM 1374 C CA . ALA A 1 176 ? -39.143 -6.946 58.814 1.00 90.75 176 ALA A CA 1
ATOM 1375 C C . ALA A 1 176 ? -38.541 -7.565 60.092 1.00 90.75 176 ALA A C 1
ATOM 1377 O O . ALA A 1 176 ? -39.251 -8.184 60.888 1.00 90.75 176 ALA A O 1
ATOM 1378 N N . ALA A 1 177 ? -37.230 -7.418 60.316 1.00 90.56 177 ALA A N 1
ATOM 1379 C CA . ALA A 1 177 ? -36.583 -7.860 61.551 1.00 90.56 177 ALA A CA 1
ATOM 1380 C C . ALA A 1 177 ? -36.973 -6.988 62.759 1.00 90.56 177 ALA A C 1
ATOM 1382 O O . ALA A 1 177 ? -37.143 -7.512 63.864 1.00 90.56 177 ALA A O 1
ATOM 1383 N N . GLU A 1 178 ? -37.129 -5.678 62.560 1.00 89.06 178 GLU A N 1
ATOM 1384 C CA . GLU A 1 178 ? -37.551 -4.734 63.595 1.00 89.06 178 GLU A CA 1
ATOM 1385 C C . GLU A 1 178 ? -39.015 -4.948 64.006 1.00 89.06 178 GLU A C 1
ATOM 1387 O O . GLU A 1 178 ? -39.297 -5.064 65.201 1.00 89.06 178 GLU A O 1
ATOM 1392 N N . GLU A 1 179 ? -39.923 -5.128 63.043 1.00 88.75 179 GLU A N 1
ATOM 1393 C CA . GLU A 1 179 ? -41.334 -5.448 63.295 1.00 88.75 179 GLU A CA 1
ATOM 1394 C C . GLU A 1 179 ? -41.489 -6.755 64.081 1.00 88.75 179 GLU A C 1
ATOM 1396 O O . GLU A 1 179 ? -42.130 -6.771 65.135 1.00 88.75 179 GLU A O 1
ATOM 1401 N N . LYS A 1 180 ? -40.808 -7.832 63.658 1.00 90.62 180 LYS A N 1
ATOM 1402 C CA . LYS A 1 180 ? -40.800 -9.113 64.391 1.00 90.62 180 LYS A CA 1
ATOM 1403 C C . LYS A 1 180 ? -40.277 -8.966 65.818 1.00 90.62 180 LYS A C 1
ATOM 1405 O O . LYS A 1 180 ? -40.765 -9.624 66.738 1.00 90.62 180 LYS A O 1
ATOM 1410 N N . ARG A 1 181 ? -39.267 -8.117 66.028 1.00 89.94 181 ARG A N 1
ATOM 1411 C CA . ARG A 1 181 ? -38.697 -7.865 67.357 1.00 89.94 181 ARG A CA 1
ATOM 1412 C C . ARG A 1 181 ? -39.673 -7.097 68.247 1.00 89.94 181 ARG A C 1
ATOM 1414 O O . ARG A 1 181 ? -39.773 -7.421 69.432 1.00 89.94 181 ARG A O 1
ATOM 1421 N N . LEU A 1 182 ? -40.392 -6.122 67.693 1.00 90.31 182 LEU A N 1
ATOM 1422 C CA . LEU A 1 182 ? -41.422 -5.362 68.401 1.00 90.31 182 LEU A CA 1
ATOM 1423 C C . LEU A 1 182 ? -42.612 -6.259 68.779 1.00 90.31 182 LEU A C 1
ATOM 1425 O O . LEU A 1 182 ? -43.089 -6.220 69.914 1.00 90.31 182 LEU A O 1
ATOM 1429 N N . GLU A 1 183 ? -43.052 -7.117 67.861 1.00 89.25 183 GLU A N 1
ATOM 1430 C CA . GLU A 1 183 ? -44.151 -8.057 68.083 1.00 89.25 183 GLU A CA 1
ATOM 1431 C C . GLU A 1 183 ? -43.797 -9.105 69.148 1.00 89.25 183 GLU A C 1
ATOM 1433 O O . GLU A 1 183 ? -44.559 -9.321 70.092 1.00 89.25 183 GLU A O 1
ATOM 1438 N N . ALA A 1 184 ? -42.580 -9.658 69.103 1.00 87.75 184 ALA A N 1
ATOM 1439 C CA . ALA A 1 184 ? -42.077 -10.556 70.143 1.00 87.75 184 ALA A CA 1
ATOM 1440 C C . ALA A 1 184 ? -41.975 -9.878 71.525 1.00 87.75 184 ALA A C 1
ATOM 1442 O O . ALA A 1 184 ? -42.148 -10.535 72.554 1.00 87.75 184 ALA A O 1
ATOM 1443 N N . GLN A 1 185 ? -41.685 -8.572 71.584 1.00 87.31 185 GLN A N 1
ATOM 1444 C CA . GLN A 1 185 ? -41.709 -7.815 72.841 1.00 87.31 185 GLN A CA 1
ATOM 1445 C C . GLN A 1 185 ? -43.135 -7.627 73.370 1.00 87.31 185 GLN A C 1
ATOM 1447 O O . GLN A 1 185 ? -43.347 -7.800 74.572 1.00 87.31 185 GLN A O 1
ATOM 1452 N N . ARG A 1 186 ? -44.107 -7.328 72.496 1.00 88.00 186 ARG A N 1
ATOM 1453 C CA . ARG A 1 186 ? -45.527 -7.208 72.868 1.00 88.00 186 ARG A CA 1
ATOM 1454 C C . ARG A 1 186 ? -46.086 -8.526 73.394 1.00 88.00 186 ARG A C 1
ATOM 1456 O O . ARG A 1 186 ? -46.633 -8.540 74.491 1.00 88.00 186 ARG A O 1
ATOM 1463 N N . GLN A 1 187 ? -45.841 -9.635 72.696 1.00 86.25 187 GLN A N 1
ATOM 1464 C CA . GLN A 1 187 ? -46.270 -10.968 73.138 1.00 86.25 187 GLN A CA 1
ATOM 1465 C C . GLN A 1 187 ? -45.679 -11.332 74.508 1.00 86.25 187 GLN A C 1
ATOM 1467 O O . GLN A 1 187 ? -46.399 -11.777 75.397 1.00 86.25 187 GLN A O 1
ATOM 1472 N N . LYS A 1 188 ? -44.385 -11.059 74.735 1.00 86.56 188 LYS A N 1
ATOM 1473 C CA . LYS A 1 188 ? -43.750 -11.272 76.050 1.00 86.56 188 LYS A CA 1
ATOM 1474 C C . LYS A 1 188 ? -44.327 -10.377 77.149 1.00 86.56 188 LYS A C 1
ATOM 1476 O O . LYS A 1 188 ? -44.355 -10.789 78.308 1.00 86.56 188 LYS A O 1
ATOM 1481 N N . ALA A 1 189 ? -44.729 -9.148 76.829 1.00 85.88 189 ALA A N 1
ATOM 1482 C CA . ALA A 1 189 ? -45.354 -8.241 77.788 1.00 85.88 189 ALA A CA 1
ATOM 1483 C C . ALA A 1 189 ? -46.776 -8.698 78.147 1.00 85.88 189 ALA A C 1
ATOM 1485 O O . ALA A 1 189 ? -47.118 -8.733 79.328 1.00 85.88 189 ALA A O 1
ATOM 1486 N N . GLU A 1 190 ? -47.565 -9.119 77.157 1.00 85.19 190 GLU A N 1
ATOM 1487 C CA . GLU A 1 190 ? -48.904 -9.682 77.360 1.00 85.19 190 GLU A CA 1
ATOM 1488 C C . GLU A 1 190 ? -48.864 -10.994 78.147 1.00 85.19 190 GLU A C 1
ATOM 1490 O O . GLU A 1 190 ? -49.651 -11.179 79.075 1.00 85.19 190 GLU A O 1
ATOM 1495 N N . GLU A 1 191 ? -47.917 -11.885 77.845 1.00 82.81 191 GLU A N 1
ATOM 1496 C CA . GLU A 1 191 ? -47.734 -13.135 78.586 1.00 82.81 191 GLU A CA 1
ATOM 1497 C C . GLU A 1 191 ? -47.360 -12.861 80.050 1.00 82.81 191 GLU A C 1
ATOM 1499 O O . GLU A 1 191 ? -47.954 -13.433 80.966 1.00 82.81 191 GLU A O 1
ATOM 1504 N N . LYS A 1 192 ? -46.443 -11.915 80.299 1.00 84.88 192 LYS A N 1
ATOM 1505 C CA . LYS A 1 192 ? -46.108 -11.473 81.662 1.00 84.88 192 LYS A CA 1
ATOM 1506 C C . LYS A 1 192 ? -47.302 -10.849 82.384 1.00 84.88 192 LYS A C 1
ATOM 1508 O O . LYS A 1 192 ? -47.472 -11.102 83.574 1.00 84.88 192 LYS A O 1
ATOM 1513 N N . ALA A 1 193 ? -48.124 -10.059 81.694 1.00 84.88 193 ALA A N 1
ATOM 1514 C CA . ALA A 1 193 ? -49.326 -9.460 82.269 1.00 84.88 193 ALA A CA 1
ATOM 1515 C C . ALA A 1 193 ? -50.376 -10.525 82.627 1.00 84.88 193 ALA A C 1
ATOM 1517 O O . ALA A 1 193 ? -50.930 -10.483 83.725 1.00 84.88 193 ALA A O 1
ATOM 1518 N N . ARG A 1 194 ? -50.587 -11.530 81.765 1.00 84.62 194 ARG A N 1
ATOM 1519 C CA . ARG A 1 194 ? -51.458 -12.682 82.058 1.00 84.62 194 ARG A CA 1
ATOM 1520 C C . ARG A 1 194 ? -50.959 -13.481 83.258 1.00 84.62 194 ARG A C 1
ATOM 1522 O O . ARG A 1 194 ? -51.738 -13.750 84.165 1.00 84.62 194 ARG A O 1
ATOM 1529 N N . GLN A 1 195 ? -49.662 -13.785 83.312 1.00 81.62 195 GLN A N 1
ATOM 1530 C CA . GLN A 1 195 ? -49.064 -14.484 84.454 1.00 81.62 195 GLN A CA 1
ATOM 1531 C C . GLN A 1 195 ? -49.162 -13.666 85.753 1.00 81.62 195 GLN A C 1
ATOM 1533 O O . GLN A 1 195 ? -49.358 -14.234 86.826 1.00 81.62 195 GLN A O 1
ATOM 1538 N N . ALA A 1 196 ? -49.030 -12.338 85.688 1.00 82.81 196 ALA A N 1
ATOM 1539 C CA . ALA A 1 196 ? -49.219 -11.466 86.845 1.00 82.81 196 ALA A CA 1
ATOM 1540 C C . ALA A 1 196 ? -50.681 -11.468 87.322 1.00 82.81 196 ALA A C 1
ATOM 1542 O O . ALA A 1 196 ? -50.919 -11.652 88.514 1.00 82.81 196 ALA A O 1
ATOM 1543 N N . ALA A 1 197 ? -51.644 -11.358 86.402 1.00 82.00 197 ALA A N 1
ATOM 1544 C CA . ALA A 1 197 ? -53.072 -11.410 86.709 1.00 82.00 197 ALA A CA 1
ATOM 1545 C C . ALA A 1 197 ? -53.495 -12.773 87.287 1.00 82.00 197 ALA A C 1
ATOM 1547 O O . ALA A 1 197 ? -54.213 -12.821 88.282 1.00 82.00 197 ALA A O 1
ATOM 1548 N N . GLU A 1 198 ? -52.997 -13.887 86.737 1.00 79.62 198 GLU A N 1
ATOM 1549 C CA . GLU A 1 198 ? -53.227 -15.225 87.298 1.00 79.62 198 GLU A CA 1
ATOM 1550 C C . GLU A 1 198 ? -52.635 -15.370 88.702 1.00 79.62 198 GLU A C 1
ATOM 1552 O O . GLU A 1 198 ? -53.281 -15.935 89.585 1.00 79.62 198 GLU A O 1
ATOM 1557 N N . ARG A 1 199 ? -51.433 -14.829 88.944 1.00 78.19 199 ARG A N 1
ATOM 1558 C CA . ARG A 1 199 ? -50.828 -14.807 90.285 1.00 78.19 199 ARG A CA 1
ATOM 1559 C C . ARG A 1 199 ? -51.637 -13.963 91.266 1.00 78.19 199 ARG A C 1
ATOM 1561 O O . ARG A 1 199 ? -51.710 -14.336 92.434 1.00 78.19 199 ARG A O 1
ATOM 1568 N N . GLU A 1 200 ? -52.237 -12.855 90.839 1.00 77.19 200 GLU A N 1
ATOM 1569 C CA . GLU A 1 200 ? -53.123 -12.058 91.698 1.00 77.19 200 GLU A CA 1
ATOM 1570 C C . GLU A 1 200 ? -54.429 -12.789 92.007 1.00 77.19 200 GLU A C 1
ATOM 1572 O O . GLU A 1 200 ? -54.801 -12.889 93.173 1.00 77.19 200 GLU A O 1
ATOM 1577 N N . LEU A 1 201 ? -55.055 -13.416 91.012 1.00 75.75 201 LEU A N 1
ATOM 1578 C CA . LEU A 1 201 ? -56.240 -14.254 91.207 1.00 75.75 201 LEU A CA 1
ATOM 1579 C C . LEU A 1 201 ? -55.956 -15.466 92.108 1.00 75.75 201 LEU A C 1
ATOM 1581 O O . LEU A 1 201 ? -56.791 -15.837 92.932 1.00 75.75 201 LEU A O 1
ATOM 1585 N N . GLN A 1 202 ? -54.772 -16.078 92.001 1.00 69.62 202 GLN A N 1
ATOM 1586 C CA . GLN A 1 202 ? -54.328 -17.137 92.913 1.00 69.62 202 GLN A CA 1
ATOM 1587 C C . GLN A 1 202 ? -54.066 -16.610 94.328 1.00 69.62 202 GLN A C 1
ATOM 1589 O O . GLN A 1 202 ? -54.429 -17.276 95.299 1.00 69.62 202 GLN A O 1
ATOM 1594 N N . LYS A 1 203 ? -53.482 -15.414 94.480 1.00 71.25 203 LYS A N 1
ATOM 1595 C CA . LYS A 1 203 ? -53.338 -14.749 95.787 1.00 71.25 203 LYS A CA 1
ATOM 1596 C C . LYS A 1 203 ? -54.698 -14.425 96.401 1.00 71.25 203 LYS A C 1
ATOM 1598 O O . LYS A 1 203 ? -54.874 -14.607 97.599 1.00 71.25 203 LYS A O 1
ATOM 1603 N N . GLU A 1 204 ? -55.672 -14.009 95.600 1.00 66.44 204 GLU A N 1
ATOM 1604 C CA . GLU A 1 204 ? -57.019 -13.696 96.070 1.00 66.44 204 GLU A CA 1
ATOM 1605 C C . GLU A 1 204 ? -57.802 -14.962 96.453 1.00 66.44 204 GLU A C 1
ATOM 1607 O O . GLU A 1 204 ? -58.450 -14.993 97.499 1.00 66.44 204 GLU A O 1
ATOM 1612 N N . LYS A 1 205 ? -57.684 -16.046 95.670 1.00 66.06 205 LYS A N 1
ATOM 1613 C CA . LYS A 1 205 ? -58.248 -17.363 96.015 1.00 66.06 205 LYS A CA 1
ATOM 1614 C C . LYS A 1 205 ? -57.607 -17.944 97.273 1.00 66.06 205 LYS A C 1
ATOM 1616 O O . LYS A 1 205 ? -58.324 -18.294 98.195 1.00 66.06 205 LYS A O 1
ATOM 1621 N N . THR A 1 206 ? -56.278 -17.940 97.380 1.00 60.81 206 THR A N 1
ATOM 1622 C CA . THR A 1 206 ? -55.568 -18.411 98.587 1.00 60.81 206 THR A CA 1
ATOM 1623 C C . THR A 1 206 ? -55.824 -17.524 99.814 1.00 60.81 206 THR A C 1
ATOM 1625 O O . THR A 1 206 ? -55.818 -18.024 100.938 1.00 60.81 206 THR A O 1
ATOM 1628 N N . ALA A 1 207 ? -56.097 -16.225 99.634 1.00 61.44 207 ALA A N 1
ATOM 1629 C CA . ALA A 1 207 ? -56.544 -15.329 100.702 1.00 61.44 207 ALA A CA 1
ATOM 1630 C C . ALA A 1 207 ? -57.993 -15.613 101.136 1.00 61.44 207 ALA A C 1
ATOM 1632 O O . ALA A 1 207 ? -58.263 -15.622 102.337 1.00 61.44 207 ALA A O 1
ATOM 1633 N N . LYS A 1 208 ? -58.904 -15.905 100.196 1.00 57.62 208 LYS A N 1
ATOM 1634 C CA . LYS A 1 208 ? -60.282 -16.348 100.484 1.00 57.62 208 LYS A CA 1
ATOM 1635 C C . LYS A 1 208 ? -60.317 -17.742 101.121 1.00 57.62 208 LYS A C 1
ATOM 1637 O O . LYS A 1 208 ? -61.056 -17.938 102.079 1.00 57.62 208 LYS A O 1
ATOM 1642 N N . ASP A 1 209 ? -59.448 -18.658 100.704 1.00 56.50 209 ASP A N 1
ATOM 1643 C CA . ASP A 1 209 ? -59.275 -19.975 101.329 1.00 56.50 209 ASP A CA 1
ATOM 1644 C C . ASP A 1 209 ? -58.665 -19.853 102.735 1.00 56.50 209 ASP A C 1
ATOM 1646 O O . ASP A 1 209 ? -59.105 -20.537 103.656 1.00 56.50 209 ASP A O 1
ATOM 1650 N N . ARG A 1 210 ? -57.724 -18.920 102.963 1.00 55.75 210 ARG A N 1
ATOM 1651 C CA . ARG A 1 210 ? -57.238 -18.566 104.314 1.00 55.75 210 ARG A CA 1
ATOM 1652 C C . ARG A 1 210 ? -58.296 -17.870 105.176 1.00 55.75 210 ARG A C 1
ATOM 1654 O O . ARG A 1 210 ? -58.239 -18.002 106.397 1.00 55.75 210 ARG A O 1
ATOM 1661 N N . ALA A 1 211 ? -59.237 -17.140 104.581 1.00 53.41 211 ALA A N 1
ATOM 1662 C CA . ALA A 1 211 ? -60.367 -16.541 105.290 1.00 53.41 211 ALA A CA 1
ATOM 1663 C C . ALA A 1 211 ? -61.427 -17.597 105.663 1.00 53.41 211 ALA A C 1
ATOM 1665 O O . ALA A 1 211 ? -61.888 -17.609 106.801 1.00 53.41 211 ALA A O 1
ATOM 1666 N N . ASN A 1 212 ? -61.725 -18.552 104.775 1.00 49.78 212 ASN A N 1
ATOM 1667 C CA . ASN A 1 212 ? -62.592 -19.700 105.072 1.00 49.78 212 ASN A CA 1
ATOM 1668 C C . ASN A 1 212 ? -61.948 -20.689 106.061 1.00 49.78 212 ASN A C 1
ATOM 1670 O O . ASN A 1 212 ? -62.638 -21.234 106.920 1.00 49.78 212 ASN A O 1
ATOM 1674 N N . ALA A 1 213 ? -60.622 -20.856 106.033 1.00 47.97 213 ALA A N 1
ATOM 1675 C CA . ALA A 1 213 ? -59.881 -21.641 107.024 1.00 47.97 213 ALA A CA 1
ATOM 1676 C C . ALA A 1 213 ? -59.847 -21.002 108.430 1.00 47.97 213 ALA A C 1
ATOM 1678 O O . ALA A 1 213 ? -59.443 -21.661 109.383 1.00 47.97 213 ALA A O 1
ATOM 1679 N N . ARG A 1 214 ? -60.278 -19.740 108.594 1.00 46.91 214 ARG A N 1
ATOM 1680 C CA . ARG A 1 214 ? -60.480 -19.110 109.916 1.00 46.91 214 ARG A CA 1
ATOM 1681 C C . ARG A 1 214 ? -61.875 -19.360 110.502 1.00 46.91 214 ARG A C 1
ATOM 1683 O O . ARG A 1 214 ? -62.059 -19.125 111.691 1.00 46.91 214 ARG A O 1
ATOM 1690 N N . ALA A 1 215 ? -62.832 -19.847 109.707 1.00 48.56 215 ALA A N 1
ATOM 1691 C CA . ALA A 1 215 ? -64.200 -20.135 110.149 1.00 48.56 215 ALA A CA 1
ATOM 1692 C C . ALA A 1 215 ? -64.438 -21.617 110.494 1.00 48.56 215 ALA A C 1
ATOM 1694 O O . ALA A 1 215 ? -65.459 -21.954 111.088 1.00 48.56 215 ALA A O 1
ATOM 1695 N N . ILE A 1 216 ? -63.501 -22.510 110.168 1.00 45.09 216 ILE A N 1
ATOM 1696 C CA . ILE A 1 216 ? -63.582 -23.929 110.515 1.00 45.09 216 ILE A CA 1
ATOM 1697 C C . ILE A 1 216 ? -62.250 -24.352 111.130 1.00 45.09 216 ILE A C 1
ATOM 1699 O O . ILE A 1 216 ? -61.220 -24.314 110.460 1.00 45.09 216 ILE A O 1
ATOM 1703 N N . LYS A 1 217 ? -62.343 -24.824 112.382 1.00 38.44 217 LYS A N 1
ATOM 1704 C CA . LYS A 1 217 ? -61.423 -25.722 113.106 1.00 38.44 217 LYS A CA 1
ATOM 1705 C C . LYS A 1 217 ? -60.752 -25.153 114.371 1.00 38.44 217 LYS A C 1
ATOM 1707 O O . LYS A 1 217 ? -59.534 -25.054 114.478 1.00 38.44 217 LYS A O 1
ATOM 1712 N N . SER A 1 218 ? -61.575 -24.915 115.397 1.00 42.12 218 SER A N 1
ATOM 1713 C CA . SER A 1 218 ? -61.331 -25.562 116.692 1.00 42.12 218 SER A CA 1
ATOM 1714 C C . SER A 1 218 ? -61.450 -27.087 116.508 1.00 42.12 218 SER A C 1
ATOM 1716 O O . SER A 1 218 ? -62.197 -27.544 115.648 1.00 42.12 218 SER A O 1
ATOM 1718 N N . VAL A 1 219 ? -60.716 -27.858 117.314 1.00 39.78 219 VAL A N 1
ATOM 1719 C CA . VAL A 1 219 ? -60.445 -29.314 117.220 1.00 39.78 219 VAL A CA 1
ATOM 1720 C C . VAL A 1 219 ? -59.124 -29.634 116.496 1.00 39.78 219 VAL A C 1
ATOM 1722 O O . VAL A 1 219 ? -59.036 -29.695 115.269 1.00 39.78 219 VAL A O 1
ATOM 1725 N N . GLY A 1 220 ? -58.087 -29.819 117.328 1.00 34.81 220 GLY A N 1
ATOM 1726 C CA . GLY A 1 220 ? -56.718 -30.216 116.979 1.00 34.81 220 GLY A CA 1
ATOM 1727 C C . GLY A 1 220 ? -56.595 -31.653 116.449 1.00 34.81 220 GLY A C 1
ATOM 1728 O O . GLY A 1 220 ? -57.560 -32.236 115.978 1.00 34.81 220 GLY A O 1
ATOM 1729 N N . ASN A 1 221 ? -55.441 -32.309 116.480 1.00 36.19 221 ASN A N 1
ATOM 1730 C CA . ASN A 1 221 ? -54.097 -31.953 116.919 1.00 36.19 221 ASN A CA 1
ATOM 1731 C C . ASN A 1 221 ? -53.138 -32.940 116.204 1.00 36.19 221 ASN A C 1
ATOM 1733 O O . ASN A 1 221 ? -53.577 -34.014 115.799 1.00 36.19 221 ASN A O 1
ATOM 1737 N N . SER A 1 222 ? -51.845 -32.611 116.147 1.00 32.72 222 SER A N 1
ATOM 1738 C CA . SER A 1 222 ? -50.729 -33.582 116.139 1.00 32.72 222 SER A CA 1
ATOM 1739 C C . SER A 1 222 ? -50.451 -34.442 114.889 1.00 32.72 222 SER A C 1
ATOM 1741 O O . SER A 1 222 ? -51.157 -35.398 114.601 1.00 32.72 222 SER A O 1
ATOM 1743 N N . 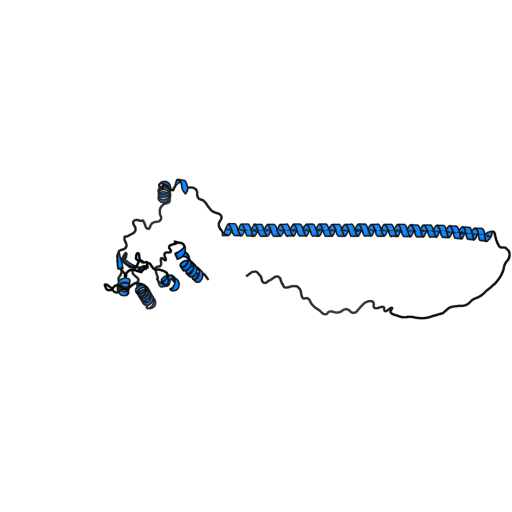ALA A 1 223 ? -49.287 -34.218 114.269 1.00 32.66 223 ALA A N 1
ATOM 1744 C CA . ALA A 1 223 ? -48.192 -35.200 114.237 1.00 32.66 223 ALA A CA 1
ATOM 1745 C C . ALA A 1 223 ? -46.933 -34.552 113.640 1.00 32.66 223 ALA A C 1
ATOM 1747 O O . ALA A 1 223 ? -46.943 -34.009 112.538 1.00 32.66 223 ALA A O 1
ATOM 1748 N N . ALA A 1 224 ? -45.856 -34.597 114.420 1.00 31.22 224 ALA A N 1
ATOM 1749 C CA . ALA A 1 224 ? -44.503 -34.255 114.020 1.00 31.22 224 ALA A CA 1
ATOM 1750 C C . ALA A 1 224 ? -43.913 -35.344 113.110 1.00 31.22 224 ALA A C 1
ATOM 1752 O O . ALA A 1 224 ? -44.297 -36.507 113.212 1.00 31.22 224 ALA A O 1
ATOM 1753 N N . GLY A 1 225 ? -42.929 -34.989 112.283 1.00 30.48 225 GLY A N 1
ATOM 1754 C CA . GLY A 1 225 ? -42.174 -35.988 111.531 1.00 30.48 225 GLY A CA 1
ATOM 1755 C C . GLY A 1 225 ? -41.191 -35.405 110.530 1.00 30.48 225 GLY A C 1
ATOM 1756 O O . GLY A 1 225 ? -41.522 -35.175 109.377 1.00 30.48 225 GLY A O 1
ATOM 1757 N N . THR A 1 226 ? -39.982 -35.166 111.012 1.00 38.59 226 THR A N 1
ATOM 1758 C CA . THR A 1 226 ? -38.728 -34.908 110.295 1.00 38.59 226 THR A CA 1
ATOM 1759 C C . THR A 1 226 ? -38.322 -36.004 109.292 1.00 38.59 226 THR A C 1
ATOM 1761 O O . THR A 1 226 ? -38.794 -37.132 109.379 1.00 38.59 226 THR A O 1
ATOM 1764 N N . ILE A 1 227 ? -37.279 -35.675 108.506 1.00 34.59 227 ILE A N 1
ATOM 1765 C CA . ILE A 1 227 ? -36.405 -36.534 107.669 1.00 34.59 227 ILE A CA 1
ATOM 1766 C C . ILE A 1 227 ? -36.914 -36.663 106.215 1.00 34.59 227 ILE A C 1
ATOM 1768 O O . ILE A 1 227 ? -38.057 -37.010 105.983 1.00 34.59 227 ILE A O 1
ATOM 1772 N N . GLY A 1 228 ? -36.139 -36.391 105.164 1.00 29.47 228 GLY A N 1
ATOM 1773 C CA . GLY A 1 228 ? -34.716 -36.112 105.077 1.00 29.47 228 GLY A CA 1
ATOM 1774 C C . GLY A 1 228 ? -34.283 -35.857 103.633 1.00 29.47 228 GLY A C 1
ATOM 1775 O O . GLY A 1 228 ? -35.045 -35.976 102.676 1.00 29.47 228 GLY A O 1
ATOM 1776 N N . ARG A 1 229 ? -33.019 -35.451 103.552 1.00 37.12 229 ARG A N 1
ATOM 1777 C CA . ARG A 1 229 ? -32.173 -35.320 102.367 1.00 37.12 229 ARG A CA 1
ATOM 1778 C C . ARG A 1 229 ? -31.902 -36.688 101.724 1.00 37.12 229 ARG A C 1
ATOM 1780 O O . ARG A 1 229 ? -31.874 -37.693 102.417 1.00 37.12 229 ARG A O 1
ATOM 1787 N N . GLU A 1 230 ? -31.552 -36.609 100.441 1.00 33.53 230 GLU A N 1
ATOM 1788 C CA . GLU A 1 230 ? -30.840 -37.604 99.623 1.00 33.53 230 GLU A CA 1
ATOM 1789 C C . GLU A 1 230 ? -31.604 -38.850 99.160 1.00 33.53 230 GLU A C 1
ATOM 1791 O O . GLU A 1 230 ? -31.843 -39.790 99.901 1.00 33.53 230 GLU A O 1
ATOM 1796 N N . LEU A 1 231 ? -31.866 -38.873 97.852 1.00 34.09 231 LEU A N 1
ATOM 1797 C CA . LEU A 1 231 ? -31.216 -39.757 96.874 1.00 34.09 231 LEU A CA 1
ATOM 1798 C C . LEU A 1 231 ? -31.356 -39.046 95.507 1.00 34.09 231 LEU A C 1
ATOM 1800 O O . LEU A 1 231 ? -32.440 -38.604 95.153 1.00 34.09 231 LEU A O 1
ATOM 1804 N N . GLY A 1 232 ? -30.331 -38.780 94.701 1.00 31.39 232 GLY A N 1
ATOM 1805 C CA . GLY A 1 232 ? -28.991 -39.347 94.683 1.00 31.39 232 GLY A CA 1
ATOM 1806 C C . GLY A 1 232 ? -28.820 -40.286 93.489 1.00 31.39 232 GLY A C 1
ATOM 1807 O O . GLY A 1 232 ? -28.935 -41.488 93.653 1.00 31.39 232 GLY A O 1
ATOM 1808 N N . LYS A 1 233 ? -28.449 -39.692 92.343 1.00 33.06 233 LYS A N 1
ATOM 1809 C CA . LYS A 1 233 ? -27.692 -40.264 91.205 1.00 33.06 233 LYS A CA 1
ATOM 1810 C C . LYS A 1 233 ? -28.360 -41.306 90.292 1.00 33.06 233 LYS A C 1
ATOM 1812 O O . LYS A 1 233 ? -28.484 -42.469 90.639 1.00 33.06 233 LYS A O 1
ATOM 1817 N N . ALA A 1 234 ? -28.551 -40.910 89.032 1.00 35.22 234 ALA A N 1
ATOM 1818 C CA . ALA A 1 234 ? -27.713 -41.254 87.862 1.00 35.22 234 ALA A CA 1
ATOM 1819 C C . ALA A 1 234 ? -28.402 -40.639 86.620 1.00 35.22 234 ALA A C 1
ATOM 1821 O O . ALA A 1 234 ? -29.621 -40.671 86.548 1.00 35.22 234 ALA A O 1
ATOM 1822 N N . ALA A 1 235 ? -27.780 -40.006 85.628 1.00 34.53 235 ALA A N 1
ATOM 1823 C CA . ALA A 1 235 ? -26.402 -39.894 85.162 1.00 34.53 235 ALA A CA 1
ATOM 1824 C C . ALA A 1 235 ? -26.208 -38.446 84.634 1.00 34.53 235 ALA A C 1
ATOM 1826 O O . ALA A 1 235 ? -27.172 -37.813 84.218 1.00 34.53 235 ALA A O 1
ATOM 1827 N N . GLY A 1 236 ? -25.053 -37.789 84.795 1.00 29.80 236 GLY A N 1
ATOM 1828 C CA . GLY A 1 236 ? -23.876 -37.977 83.930 1.00 29.80 236 GLY A CA 1
ATOM 1829 C C . GLY A 1 236 ? -24.200 -37.437 82.528 1.00 29.80 236 GLY A C 1
ATOM 1830 O O . GLY A 1 236 ? -25.064 -37.989 81.872 1.00 29.80 236 GLY A O 1
ATOM 1831 N N . SER A 1 237 ? -23.626 -36.366 81.989 1.00 33.50 237 SER A N 1
ATOM 1832 C CA . SER A 1 237 ? -22.292 -35.787 82.146 1.00 33.50 237 SER A CA 1
ATOM 1833 C C . SER A 1 237 ? -22.216 -34.475 81.343 1.00 33.50 237 SER A C 1
ATOM 1835 O O . SER A 1 237 ? -22.974 -34.295 80.393 1.00 33.50 237 SER A O 1
ATOM 1837 N N . SER A 1 238 ? -21.221 -33.646 81.673 1.00 36.81 238 SER A N 1
ATOM 1838 C CA . SER A 1 238 ? -20.705 -32.491 80.911 1.00 36.81 238 SER A CA 1
ATOM 1839 C C . SER A 1 238 ? -21.325 -31.122 81.186 1.00 36.81 238 SER A C 1
ATOM 1841 O O . SER A 1 238 ? -21.963 -30.506 80.339 1.00 36.81 238 SER A O 1
ATOM 1843 N N . PHE A 1 239 ? -20.977 -30.585 82.358 1.00 32.47 239 PHE A N 1
ATOM 1844 C CA . PHE A 1 239 ? -20.671 -29.163 82.496 1.00 32.47 239 PHE A CA 1
ATOM 1845 C C . PHE A 1 239 ? -19.145 -29.011 82.530 1.00 32.47 239 PHE A C 1
ATOM 1847 O O . PHE A 1 239 ? -18.479 -29.679 83.319 1.00 32.47 239 PHE A O 1
ATOM 1854 N N . GLY A 1 240 ? -18.598 -28.152 81.671 1.00 33.00 240 GLY A N 1
ATOM 1855 C CA . GLY A 1 240 ? -17.166 -27.884 81.574 1.00 33.00 240 GLY A CA 1
ATOM 1856 C C . GLY A 1 240 ? -16.919 -26.442 81.153 1.00 33.00 240 GLY A C 1
ATOM 1857 O O . GLY A 1 240 ? -16.890 -26.115 79.973 1.00 33.00 240 GLY A O 1
ATOM 1858 N N . THR A 1 241 ? -16.780 -25.585 82.154 1.00 41.94 241 THR A N 1
ATOM 1859 C CA . THR A 1 241 ? -16.336 -24.194 82.091 1.00 41.94 241 THR A CA 1
ATOM 1860 C C . THR A 1 241 ? -14.984 -24.067 81.380 1.00 41.94 241 THR A C 1
ATOM 1862 O O . THR A 1 241 ? -14.004 -24.643 81.841 1.00 41.94 241 THR A O 1
ATOM 1865 N N . PHE A 1 242 ? -14.883 -23.235 80.339 1.00 32.62 242 PHE A N 1
ATOM 1866 C CA . PHE A 1 242 ? -13.597 -22.646 79.946 1.00 32.62 242 PHE A CA 1
ATOM 1867 C C . PHE A 1 242 ? -13.792 -21.220 79.422 1.00 32.62 242 PHE A C 1
ATOM 1869 O O . PHE A 1 242 ? -13.995 -20.964 78.236 1.00 32.62 242 PHE A O 1
ATOM 1876 N N . GLY A 1 243 ? -13.784 -20.271 80.356 1.00 38.72 243 GLY A N 1
ATOM 1877 C CA . GLY A 1 243 ? -13.698 -18.850 80.062 1.00 38.72 243 GLY A CA 1
ATOM 1878 C C . GLY A 1 243 ? -12.241 -18.403 79.945 1.00 38.72 243 GLY A C 1
ATOM 1879 O O . GLY A 1 243 ? -11.462 -18.628 80.858 1.00 38.72 243 GLY A O 1
ATOM 1880 N N . LYS A 1 244 ? -11.953 -17.684 78.853 1.00 37.59 244 LYS A N 1
ATOM 1881 C CA . LYS A 1 244 ? -10.990 -16.573 78.707 1.00 37.59 244 LYS A CA 1
ATOM 1882 C C . LYS A 1 244 ? -9.508 -16.784 79.100 1.00 37.59 244 LYS A C 1
ATOM 1884 O O . LYS A 1 244 ? -9.168 -16.909 80.267 1.00 37.59 244 LYS A O 1
ATOM 1889 N N . ARG A 1 245 ? -8.664 -16.460 78.102 1.00 40.22 245 ARG A N 1
ATOM 1890 C CA . ARG A 1 245 ? -7.251 -16.000 78.124 1.00 40.22 245 ARG A CA 1
ATOM 1891 C C . ARG A 1 245 ? -6.185 -17.054 77.811 1.00 40.22 245 ARG A C 1
ATOM 1893 O O . ARG A 1 245 ? -5.545 -17.595 78.698 1.00 40.22 245 ARG A O 1
ATOM 1900 N N . LEU A 1 246 ? -5.884 -17.166 76.520 1.00 40.97 246 LEU A N 1
ATOM 1901 C CA . LEU A 1 246 ? -4.516 -17.289 76.018 1.00 40.97 246 LEU A CA 1
ATOM 1902 C C . LEU A 1 246 ? -4.451 -16.464 74.729 1.00 40.97 246 LEU A C 1
ATOM 1904 O O . LEU A 1 246 ? -5.129 -16.763 73.750 1.00 40.97 246 LEU A O 1
ATOM 1908 N N . GLY A 1 247 ? -3.758 -15.330 74.805 1.00 32.06 247 GLY A N 1
ATOM 1909 C CA . GLY A 1 247 ? -3.444 -14.498 73.651 1.00 32.06 247 GLY A CA 1
ATOM 1910 C C . GLY A 1 247 ? -2.192 -15.004 72.939 1.00 32.06 247 GLY A C 1
ATOM 1911 O O . GLY A 1 247 ? -1.397 -15.731 73.528 1.00 32.06 247 GLY A O 1
ATOM 1912 N N . GLY A 1 248 ? -2.009 -14.546 71.700 1.00 32.12 248 GLY A N 1
ATOM 1913 C CA . GLY A 1 248 ? -0.738 -14.624 70.980 1.00 32.12 248 GLY A CA 1
ATOM 1914 C C . GLY A 1 248 ? -0.840 -15.285 69.609 1.00 32.12 248 GLY A C 1
ATOM 1915 O O . GLY A 1 248 ? -0.870 -16.502 69.522 1.00 32.12 248 GLY A O 1
ATOM 1916 N N . ASN A 1 249 ? -0.885 -14.443 68.570 1.00 37.78 249 ASN A N 1
ATOM 1917 C CA . ASN A 1 249 ? -0.330 -14.609 67.218 1.00 37.78 249 ASN A CA 1
ATOM 1918 C C . ASN A 1 249 ? -0.026 -16.027 66.711 1.00 37.78 249 ASN A C 1
ATOM 1920 O O . ASN A 1 249 ? 0.890 -16.635 67.238 1.00 37.78 249 ASN A O 1
ATOM 1924 N N . VAL A 1 250 ? -0.636 -16.426 65.581 1.00 40.41 250 VAL A N 1
ATOM 1925 C CA . VAL A 1 250 ? 0.019 -16.941 64.348 1.00 40.41 250 VAL A CA 1
ATOM 1926 C C . VAL A 1 250 ? -1.043 -17.035 63.224 1.00 40.41 250 VAL A C 1
ATOM 1928 O O . VAL A 1 250 ? -2.100 -17.618 63.438 1.00 40.41 250 VAL A O 1
ATOM 1931 N N . GLY A 1 251 ? -0.741 -16.510 62.023 1.00 33.44 251 GLY A N 1
ATOM 1932 C CA . GLY A 1 251 ? -1.362 -16.925 60.744 1.00 33.44 251 GLY A CA 1
ATOM 1933 C C . GLY A 1 251 ? -2.256 -15.882 60.051 1.00 33.44 251 GLY A C 1
ATOM 1934 O O . GLY A 1 251 ? -3.470 -15.929 60.179 1.00 33.44 251 GLY A O 1
ATOM 1935 N N . ALA A 1 252 ? -1.679 -14.837 59.445 1.00 38.66 252 ALA A N 1
ATOM 1936 C CA . ALA A 1 252 ? -1.460 -14.704 57.987 1.00 38.66 252 ALA A CA 1
ATOM 1937 C C . ALA A 1 252 ? -2.768 -14.638 57.156 1.00 38.66 252 ALA A C 1
ATOM 1939 O O . ALA A 1 252 ? -3.436 -15.640 56.952 1.00 38.66 252 ALA A O 1
ATOM 1940 N N . SER A 1 253 ? -3.278 -13.474 56.738 1.00 41.84 253 SER A N 1
ATOM 1941 C CA . SER A 1 253 ? -2.779 -12.598 55.657 1.00 41.84 253 SER A CA 1
ATOM 1942 C C . SER A 1 253 ? -2.537 -13.304 54.312 1.00 41.84 253 SER A C 1
ATOM 1944 O O . SER A 1 253 ? -1.399 -13.395 53.870 1.00 41.84 253 SER A O 1
ATOM 1946 N N . LEU A 1 254 ? -3.600 -13.744 53.631 1.00 40.41 254 LEU A N 1
ATOM 1947 C CA . LEU A 1 254 ? -3.588 -14.085 52.199 1.00 40.41 254 LEU A CA 1
ATOM 1948 C C . LEU A 1 254 ? -4.991 -13.878 51.600 1.00 40.41 254 LEU A C 1
ATOM 1950 O O . LEU A 1 254 ? -5.815 -14.780 51.640 1.00 40.41 254 LEU A O 1
ATOM 1954 N N . ALA A 1 255 ? -5.266 -12.669 51.098 1.00 33.22 255 ALA A N 1
ATOM 1955 C CA . ALA A 1 255 ? -6.238 -12.380 50.024 1.00 33.22 255 ALA A CA 1
ATOM 1956 C C . ALA A 1 255 ? -6.250 -10.868 49.707 1.00 33.22 255 ALA A C 1
ATOM 1958 O O . ALA A 1 255 ? -7.276 -10.194 49.735 1.00 33.22 255 ALA A O 1
ATOM 1959 N N . ARG A 1 256 ? -5.069 -10.311 49.433 1.00 52.22 256 ARG A N 1
ATOM 1960 C CA . ARG A 1 256 ? -4.905 -9.055 48.693 1.00 52.22 256 ARG A CA 1
ATOM 1961 C C . ARG A 1 256 ? -3.921 -9.377 47.576 1.00 52.22 256 ARG A C 1
ATOM 1963 O O . ARG A 1 256 ? -2.749 -9.580 47.865 1.00 52.22 256 ARG 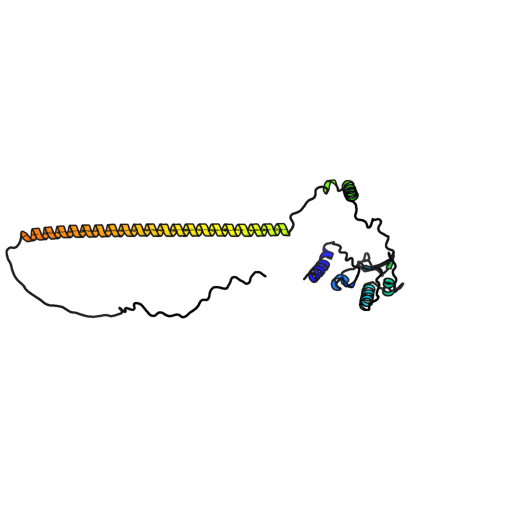A O 1
ATOM 1970 N N . GLY A 1 257 ? -4.405 -9.502 46.342 1.00 38.91 257 GLY A N 1
ATOM 1971 C CA . GLY A 1 257 ? -3.528 -9.734 45.192 1.00 38.91 257 GLY A CA 1
ATOM 1972 C C . GLY A 1 257 ? -4.104 -10.610 44.086 1.00 38.91 257 GLY A C 1
ATOM 1973 O O . GLY A 1 257 ? -3.459 -11.580 43.725 1.00 38.91 257 GLY A O 1
ATOM 1974 N N . ILE A 1 258 ? -5.279 -10.277 43.537 1.00 43.16 258 ILE A N 1
ATOM 1975 C CA . ILE A 1 258 ? -5.680 -10.715 42.182 1.00 43.16 258 ILE A CA 1
ATOM 1976 C C . ILE A 1 258 ? -6.460 -9.571 41.504 1.00 43.16 258 ILE A C 1
ATOM 1978 O O . ILE A 1 258 ? -7.622 -9.708 41.146 1.00 43.16 258 ILE A O 1
ATOM 1982 N N . LEU A 1 259 ? -5.837 -8.393 41.404 1.00 41.53 259 LEU A N 1
ATOM 1983 C CA . LEU A 1 259 ? -6.343 -7.242 40.638 1.00 41.53 259 LEU A CA 1
ATOM 1984 C C . LEU A 1 259 ? -5.160 -6.404 40.119 1.00 41.53 259 LEU A C 1
ATOM 1986 O O . LEU A 1 259 ? -4.961 -5.259 40.512 1.00 41.53 259 LEU A O 1
ATOM 1990 N N . GLY A 1 260 ? -4.308 -7.001 39.279 1.00 46.00 260 GLY A N 1
ATOM 1991 C CA . GLY A 1 260 ? -3.122 -6.292 38.792 1.00 46.00 260 GLY A CA 1
ATOM 1992 C C . GLY A 1 260 ? -2.300 -6.981 37.710 1.00 46.00 260 GLY A C 1
ATOM 1993 O O . GLY A 1 260 ? -1.085 -6.866 37.753 1.00 46.00 260 GLY A O 1
ATOM 1994 N N . THR A 1 261 ? -2.915 -7.685 36.756 1.00 48.53 261 THR A N 1
ATOM 1995 C CA . THR A 1 261 ? -2.216 -8.180 35.548 1.00 48.53 261 THR A CA 1
ATOM 1996 C C . THR A 1 261 ? -3.171 -8.319 34.359 1.00 48.53 261 THR A C 1
ATOM 1998 O O . THR A 1 261 ? -3.299 -9.404 33.801 1.00 48.53 261 THR A O 1
ATOM 2001 N N . LEU A 1 262 ? -3.882 -7.249 33.983 1.00 43.59 262 LEU A N 1
ATOM 2002 C CA . LEU A 1 262 ? -4.720 -7.257 32.769 1.00 43.59 262 LEU A CA 1
ATOM 2003 C C . LEU A 1 262 ? -4.784 -5.922 32.001 1.00 43.59 262 LEU A C 1
ATOM 2005 O O . LEU A 1 262 ? -5.693 -5.717 31.209 1.00 43.59 262 LEU A O 1
ATOM 2009 N N . PHE A 1 263 ? -3.791 -5.045 32.168 1.00 47.44 263 PHE A N 1
ATOM 2010 C CA . PHE A 1 263 ? -3.552 -3.950 31.223 1.00 47.44 263 PHE A CA 1
ATOM 2011 C C . PHE A 1 263 ? -2.050 -3.763 31.011 1.00 47.44 263 PHE A C 1
ATOM 2013 O O . PHE A 1 263 ? -1.357 -3.161 31.833 1.00 47.44 263 PHE A O 1
ATOM 2020 N N . LYS A 1 264 ? -1.557 -4.325 29.909 1.00 43.81 264 LYS A N 1
ATOM 2021 C CA . LYS A 1 264 ? -0.386 -3.852 29.178 1.00 43.81 264 LYS A CA 1
ATOM 2022 C C . LYS A 1 264 ? -0.579 -4.181 27.706 1.00 43.81 264 LYS A C 1
ATOM 2024 O O . LYS A 1 264 ? -1.091 -5.291 27.442 1.00 43.81 264 LYS A O 1
#

Secondary structure (DSSP, 8-state):
-HHHHHHHHHHHHGGGT-------S-GGGS-HHHHTT---EEEEPPP--SHHHHHHHHHHHHTSPPBTTB-HHHHHHH--TTEEEEE-B-TTSPBPPPEEEEPPPPSS-SSPPPHHHHHHHHHHSTTHHHHSS------HHHHHHHHHHHHHHHHHHHHHHHHHHHHHHHHHHHHHHHHHHHHHHHHHHHHHHHHHHHHHHHHHHHHHHHHHTTTS---------------------------S-------------SSSSS--

Foldseek 3Di:
DVLVVVLVCLVPCVVVPDDDDDDDLFPVVDDPSSLVSDQKDKAAAQADPDPVSLVRLVVNQVSFAADPVDRSSVCSNPGDPQKIWIWHADPVRHTDHIDIDGHDDDPDDPDDDDPVRVVVVLVPDPCNVVPVDDDDDCDPVNVVVVVVVVVVVVVVVVVVVVVVVVVVVVVVVVVVVVVVVVVVVVVVVVVVVVVVVVVVVVVVVVVVVVVVVVVDDDDDDDDDDDDDDDDDDDDDDDDDDDDDDDDDDDDDDPDDDDPPPDDD